Protein AF-A0A3D6DQ08-F1 (afdb_monomer_lite)

Structure (mmCIF, N/CA/C/O backbone):
data_AF-A0A3D6DQ08-F1
#
_entry.id   AF-A0A3D6DQ08-F1
#
loop_
_atom_site.group_PDB
_atom_site.id
_atom_site.type_symbol
_atom_site.label_atom_id
_atom_site.label_alt_id
_atom_site.label_comp_id
_atom_site.label_asym_id
_atom_site.label_entity_id
_atom_site.label_seq_id
_atom_site.pdbx_PDB_ins_code
_atom_site.Cartn_x
_atom_site.Cartn_y
_atom_site.Cartn_z
_atom_site.occupancy
_atom_site.B_iso_or_equiv
_atom_site.auth_seq_id
_atom_site.auth_comp_id
_atom_site.auth_asym_id
_atom_site.auth_atom_id
_atom_site.pdbx_PDB_model_num
ATOM 1 N N . MET A 1 1 ? 17.332 24.276 -89.537 1.00 65.75 1 MET A N 1
ATOM 2 C CA . MET A 1 1 ? 17.994 24.245 -88.209 1.00 65.75 1 MET A CA 1
ATOM 3 C C . MET A 1 1 ? 18.392 22.831 -87.816 1.00 65.75 1 MET A C 1
ATOM 5 O O . MET A 1 1 ? 19.582 22.547 -87.833 1.00 65.75 1 MET A O 1
ATOM 9 N N . ASP A 1 2 ? 17.432 21.937 -87.552 1.00 72.88 2 ASP A N 1
ATOM 10 C CA . ASP A 1 2 ? 17.710 20.540 -87.158 1.00 72.88 2 ASP A CA 1
ATOM 11 C C . ASP A 1 2 ? 18.489 19.768 -88.232 1.00 72.88 2 ASP A C 1
ATOM 13 O O . ASP A 1 2 ? 19.372 18.979 -87.918 1.00 72.88 2 ASP A O 1
ATOM 17 N N . GLU A 1 3 ? 18.281 20.123 -89.502 1.00 78.56 3 GLU A N 1
ATOM 18 C CA . GLU A 1 3 ? 19.023 19.602 -90.657 1.00 78.56 3 GLU A CA 1
ATOM 19 C C . GLU A 1 3 ? 20.556 19.758 -90.533 1.00 78.56 3 GLU A C 1
ATOM 21 O O . GLU A 1 3 ? 21.296 18.896 -91.008 1.00 78.56 3 GLU A O 1
ATOM 26 N N . ALA A 1 4 ? 21.048 20.805 -89.856 1.00 76.81 4 ALA A N 1
ATOM 27 C CA . ALA A 1 4 ? 22.480 20.990 -89.591 1.00 76.81 4 ALA A CA 1
ATOM 28 C C . ALA A 1 4 ? 22.968 20.108 -88.426 1.00 76.81 4 ALA A C 1
ATOM 30 O O . ALA A 1 4 ? 24.066 19.549 -88.476 1.00 76.81 4 ALA A O 1
ATOM 31 N N . LEU A 1 5 ? 22.137 19.937 -87.390 1.00 79.81 5 LEU A N 1
ATOM 32 C CA . LEU A 1 5 ? 22.440 19.099 -86.227 1.00 79.81 5 LEU A CA 1
ATOM 33 C C . LEU A 1 5 ? 22.488 17.611 -86.603 1.00 79.81 5 LEU A C 1
ATOM 35 O O . LEU A 1 5 ? 23.417 16.906 -86.203 1.00 79.81 5 LEU A O 1
ATOM 39 N N . ASP A 1 6 ? 21.538 17.162 -87.423 1.00 79.69 6 ASP A N 1
ATOM 40 C CA . ASP A 1 6 ? 21.432 15.783 -87.904 1.00 79.69 6 ASP A CA 1
ATOM 41 C C . ASP A 1 6 ? 22.615 15.403 -88.802 1.00 79.69 6 ASP A C 1
ATOM 43 O O . ASP A 1 6 ? 23.190 14.321 -88.668 1.00 79.69 6 ASP A O 1
ATOM 47 N N . GLN A 1 7 ? 23.034 16.322 -89.678 1.00 78.69 7 GLN A N 1
ATOM 48 C CA . GLN A 1 7 ? 24.207 16.137 -90.540 1.00 78.69 7 GLN A CA 1
ATOM 49 C C . GLN A 1 7 ? 25.535 16.402 -89.815 1.00 78.69 7 GLN A C 1
ATOM 51 O O . GLN A 1 7 ? 26.597 16.094 -90.360 1.00 78.69 7 GLN A O 1
ATOM 56 N N . ARG A 1 8 ? 25.488 16.953 -88.590 1.00 77.62 8 ARG A N 1
ATOM 57 C CA . ARG A 1 8 ? 26.643 17.391 -87.783 1.00 77.62 8 ARG A CA 1
ATOM 58 C C . ARG A 1 8 ? 27.602 18.299 -88.555 1.00 77.62 8 ARG A C 1
ATOM 60 O O . ARG A 1 8 ? 28.821 18.203 -88.398 1.00 77.62 8 ARG A O 1
ATOM 67 N N . ARG A 1 9 ? 27.054 19.143 -89.426 1.00 80.94 9 ARG A N 1
ATOM 68 C CA . ARG A 1 9 ? 27.803 20.024 -90.326 1.00 80.94 9 ARG A CA 1
ATOM 69 C C . ARG A 1 9 ? 27.070 21.342 -90.497 1.00 80.94 9 ARG A C 1
ATOM 71 O O . ARG A 1 9 ? 25.851 21.404 -90.360 1.00 80.94 9 ARG A O 1
ATOM 78 N N . SER A 1 10 ? 27.829 22.378 -90.812 1.00 82.19 10 SER A N 1
ATOM 79 C CA . SER A 1 10 ? 27.296 23.697 -91.127 1.00 82.19 10 SER A CA 1
ATOM 80 C C . SER A 1 10 ? 26.555 23.665 -92.462 1.00 82.19 10 SER A C 1
ATOM 82 O O . SER A 1 10 ? 27.015 23.042 -93.419 1.00 82.19 10 SER A O 1
ATOM 84 N N . VAL A 1 11 ? 25.400 24.325 -92.523 1.00 84.62 11 VAL A N 1
ATOM 85 C CA . VAL A 1 11 ? 24.531 24.367 -93.706 1.00 84.62 11 VAL A CA 1
ATOM 86 C C . VAL A 1 11 ? 24.169 25.821 -93.994 1.00 84.62 11 VAL A C 1
ATOM 88 O O . VAL A 1 11 ? 23.669 26.515 -93.109 1.00 84.62 11 VAL A O 1
ATOM 91 N N . ALA A 1 12 ? 24.407 26.279 -95.226 1.00 82.94 12 ALA A N 1
ATOM 92 C CA . ALA A 1 12 ? 24.114 27.644 -95.663 1.00 82.94 12 ALA A CA 1
ATOM 93 C C . ALA A 1 12 ? 23.295 27.672 -96.962 1.00 82.94 12 ALA A C 1
ATOM 95 O O . ALA A 1 12 ? 23.498 26.848 -97.857 1.00 82.94 12 ALA A O 1
ATOM 96 N N . TRP A 1 13 ? 22.385 28.641 -97.063 1.00 80.88 13 TRP A N 1
ATOM 97 C CA . TRP A 1 13 ? 21.566 28.904 -98.242 1.00 80.88 13 TRP A CA 1
ATOM 98 C C . TRP A 1 13 ? 21.471 30.416 -98.517 1.00 80.88 13 TRP A C 1
ATOM 100 O O . TRP A 1 13 ? 21.095 31.155 -97.603 1.00 80.88 13 TRP A O 1
ATOM 110 N N . PRO A 1 14 ? 21.742 30.905 -99.745 1.00 78.88 14 PRO A N 1
ATOM 111 C CA . PRO A 1 14 ? 22.250 30.195 -100.925 1.00 78.88 14 PRO A CA 1
ATOM 112 C C . PRO A 1 14 ? 23.660 29.609 -100.716 1.00 78.88 14 PRO A C 1
ATOM 114 O O . PRO A 1 14 ? 24.427 30.148 -99.917 1.00 78.88 14 PRO A O 1
ATOM 117 N N . PRO A 1 15 ? 24.022 28.516 -101.414 1.00 74.69 15 PRO A N 1
ATOM 118 C CA . PRO A 1 15 ? 25.328 27.883 -101.260 1.00 74.69 15 PRO A CA 1
ATOM 119 C C . PRO A 1 15 ? 26.449 28.808 -101.748 1.00 74.69 15 PRO A C 1
ATOM 121 O O . PRO A 1 15 ? 26.391 29.333 -102.860 1.00 74.69 15 PRO A O 1
ATOM 124 N N . ALA A 1 16 ? 27.490 28.973 -100.934 1.00 65.50 16 ALA A N 1
ATOM 125 C CA . ALA A 1 16 ? 28.644 29.802 -101.254 1.00 65.50 16 ALA A CA 1
ATOM 126 C C . ALA A 1 16 ? 29.926 28.963 -101.347 1.00 65.50 16 ALA A C 1
ATOM 128 O O . ALA A 1 16 ? 30.370 28.363 -100.367 1.00 65.50 16 ALA A O 1
ATOM 129 N N . GLY A 1 17 ? 30.539 28.945 -102.534 1.00 64.00 17 GLY A N 1
ATOM 130 C CA . GLY A 1 17 ? 31.826 28.286 -102.778 1.00 64.00 17 GLY A CA 1
ATOM 131 C C . GLY A 1 17 ? 31.847 26.778 -102.480 1.00 64.00 17 GLY A C 1
ATOM 132 O O . GLY A 1 17 ? 30.830 26.092 -102.544 1.00 64.00 17 GLY A O 1
ATOM 133 N N . ASP A 1 18 ? 33.034 26.267 -102.141 1.00 56.69 18 ASP A N 1
ATOM 134 C CA . ASP A 1 18 ? 33.346 24.833 -101.966 1.00 56.69 18 ASP A CA 1
ATOM 135 C C . ASP A 1 18 ? 32.725 24.190 -100.698 1.00 56.69 18 ASP A C 1
ATOM 137 O O . ASP A 1 18 ? 32.919 23.011 -100.414 1.00 56.69 18 ASP A O 1
ATOM 141 N N . HIS A 1 19 ? 31.945 24.956 -99.921 1.00 56.28 19 HIS A N 1
ATOM 142 C CA . HIS A 1 19 ? 31.291 24.509 -98.680 1.00 56.28 19 HIS A CA 1
ATOM 143 C C . HIS A 1 19 ? 29.868 23.956 -98.921 1.00 56.28 19 HIS A C 1
ATOM 145 O O . HIS A 1 19 ? 29.149 23.610 -97.985 1.00 56.28 19 HIS A O 1
ATOM 151 N N . ALA A 1 20 ? 29.454 23.826 -100.184 1.00 57.81 20 ALA A N 1
ATOM 152 C CA . ALA A 1 20 ? 28.117 23.411 -100.610 1.00 57.81 20 ALA A CA 1
ATOM 153 C C . ALA A 1 20 ? 27.921 21.878 -100.662 1.00 57.81 20 ALA A C 1
ATOM 155 O O . ALA A 1 20 ? 27.504 21.338 -101.684 1.00 57.81 20 ALA A O 1
ATOM 156 N N . THR A 1 21 ? 28.236 21.150 -99.584 1.00 58.16 21 THR A N 1
ATOM 157 C CA . THR A 1 21 ? 28.179 19.666 -99.579 1.00 58.16 21 THR A CA 1
ATOM 158 C C . THR A 1 21 ? 27.136 19.056 -98.635 1.00 58.16 21 THR A C 1
ATOM 160 O O . THR A 1 21 ? 27.129 17.842 -98.431 1.00 58.16 21 THR A O 1
ATOM 163 N N . GLY A 1 22 ? 26.232 19.869 -98.079 1.00 66.88 22 GLY A N 1
ATOM 164 C CA . GLY A 1 22 ? 25.133 19.423 -97.213 1.00 66.88 22 GLY A CA 1
ATOM 165 C C . GLY A 1 22 ? 23.762 19.479 -97.891 1.00 66.88 22 GLY A C 1
ATOM 166 O O . GLY A 1 22 ? 23.542 20.261 -98.816 1.00 66.88 22 GLY A O 1
ATOM 167 N N . ILE A 1 23 ? 22.823 18.666 -97.407 1.00 76.38 23 ILE A N 1
ATOM 168 C CA . ILE A 1 23 ? 21.403 18.792 -97.759 1.00 76.38 23 ILE A CA 1
ATOM 169 C C . ILE A 1 23 ? 20.872 20.048 -97.045 1.00 76.38 23 ILE A C 1
ATOM 171 O O . ILE A 1 23 ? 21.101 20.207 -95.847 1.00 76.38 23 ILE A O 1
ATOM 175 N N . ALA A 1 24 ? 20.250 20.963 -97.794 1.00 78.50 24 ALA A N 1
ATOM 176 C CA . ALA A 1 24 ? 19.813 22.282 -97.318 1.00 78.50 24 ALA A CA 1
ATOM 177 C C . ALA A 1 24 ? 18.344 22.566 -97.689 1.00 78.50 24 ALA A C 1
ATOM 179 O O . ALA A 1 24 ? 18.001 23.657 -98.151 1.00 78.50 24 ALA A O 1
ATOM 180 N N . ILE A 1 25 ? 17.477 21.555 -97.575 1.00 78.69 25 ILE A N 1
ATOM 181 C CA . ILE A 1 25 ? 16.076 21.650 -98.010 1.00 78.69 25 ILE A CA 1
ATOM 182 C C . ILE A 1 25 ? 15.280 22.505 -97.023 1.00 78.69 25 ILE A C 1
ATOM 184 O O . ILE A 1 25 ? 14.613 23.451 -97.438 1.00 78.69 25 ILE A O 1
ATOM 188 N N . ALA A 1 26 ? 15.400 22.226 -95.724 1.00 78.75 26 ALA A N 1
ATOM 189 C CA . ALA A 1 26 ? 14.709 22.991 -94.691 1.00 78.75 26 ALA A CA 1
ATOM 190 C C . ALA A 1 26 ? 15.281 24.410 -94.578 1.00 78.75 26 ALA A C 1
ATOM 192 O O . ALA A 1 26 ? 14.545 25.354 -94.301 1.00 78.75 26 ALA A O 1
ATOM 193 N N . HIS A 1 27 ? 16.582 24.582 -94.832 1.00 80.06 27 HIS A N 1
ATOM 194 C CA . HIS A 1 27 ? 17.222 25.900 -94.888 1.00 80.06 27 HIS A CA 1
ATOM 195 C C . HIS A 1 27 ? 16.749 26.754 -96.061 1.00 80.06 27 HIS A C 1
ATOM 197 O O . HIS A 1 27 ? 16.519 27.944 -95.867 1.00 80.06 27 HIS A O 1
ATOM 203 N N . ARG A 1 28 ? 16.541 26.168 -97.245 1.00 79.81 28 ARG A N 1
ATOM 204 C CA . ARG A 1 28 ? 15.945 26.872 -98.390 1.00 79.81 28 ARG A CA 1
ATOM 205 C C . ARG A 1 28 ? 14.512 27.306 -98.103 1.00 79.81 28 ARG A C 1
ATOM 207 O O . ARG A 1 28 ? 14.153 28.446 -98.386 1.00 79.81 28 ARG A O 1
ATOM 214 N N . ASP A 1 29 ? 13.707 26.399 -97.556 1.00 81.62 29 ASP A N 1
ATOM 215 C CA . ASP A 1 29 ? 12.294 26.666 -97.290 1.00 81.62 29 ASP A CA 1
ATOM 216 C C . ASP A 1 29 ? 12.129 27.736 -96.192 1.00 81.62 29 ASP A C 1
ATOM 218 O O . ASP A 1 29 ? 11.229 28.570 -96.269 1.00 81.62 29 ASP A O 1
ATOM 222 N N . PHE A 1 30 ? 13.039 27.763 -95.211 1.00 81.31 30 PHE A N 1
ATOM 223 C CA . PHE A 1 30 ? 13.082 28.783 -94.160 1.00 81.31 30 PHE A CA 1
ATOM 224 C C . PHE A 1 30 ? 13.626 30.136 -94.647 1.00 81.31 30 PHE A C 1
ATOM 226 O O . PHE A 1 30 ? 13.142 31.182 -94.222 1.00 81.31 30 PHE A O 1
ATOM 233 N N . ALA A 1 31 ? 14.611 30.132 -95.547 1.00 76.75 31 ALA A N 1
ATOM 234 C CA . ALA A 1 31 ? 15.263 31.345 -96.024 1.00 76.75 31 ALA A CA 1
ATOM 235 C C . ALA A 1 31 ? 14.327 32.264 -96.829 1.00 76.75 31 ALA A C 1
ATOM 237 O O . ALA A 1 31 ? 14.449 33.479 -96.729 1.00 76.75 31 ALA A O 1
ATOM 238 N N . ALA A 1 32 ? 13.366 31.726 -97.588 1.00 78.06 32 ALA A N 1
ATOM 239 C CA . ALA A 1 32 ? 12.485 32.503 -98.470 1.00 78.06 32 ALA A CA 1
ATOM 240 C C . ALA A 1 32 ? 13.258 33.508 -99.365 1.00 78.06 32 ALA A C 1
ATOM 242 O O . ALA A 1 32 ? 13.828 33.095 -100.372 1.00 78.06 32 ALA A O 1
ATOM 243 N N . ALA A 1 33 ? 13.279 34.805 -99.016 1.00 71.00 33 ALA A N 1
ATOM 244 C CA . ALA A 1 33 ? 14.028 35.867 -99.714 1.00 71.00 33 ALA A CA 1
ATOM 245 C C . ALA A 1 33 ? 15.337 36.297 -99.007 1.00 71.00 33 ALA A C 1
ATOM 247 O O . ALA A 1 33 ? 16.027 37.194 -99.482 1.00 71.00 33 ALA A O 1
ATOM 248 N N . ARG A 1 34 ? 15.665 35.675 -97.873 1.00 80.94 34 ARG A N 1
ATOM 249 C CA . ARG A 1 34 ? 16.834 35.936 -97.023 1.00 80.94 34 ARG A CA 1
ATOM 250 C C . ARG A 1 34 ? 17.958 34.953 -97.318 1.00 80.94 34 ARG A C 1
ATOM 252 O O . ARG A 1 34 ? 17.756 33.936 -97.981 1.00 80.94 34 ARG A O 1
ATOM 259 N N . THR A 1 35 ? 19.133 35.220 -96.764 1.00 84.50 35 THR A N 1
ATOM 260 C CA . THR A 1 35 ? 20.226 34.249 -96.704 1.00 84.50 35 THR A CA 1
ATOM 261 C C . THR A 1 35 ? 20.390 33.745 -95.274 1.00 84.50 35 THR A C 1
ATOM 263 O O . THR A 1 35 ? 20.295 34.507 -94.311 1.00 84.50 35 THR A O 1
ATOM 266 N N . VAL A 1 36 ? 20.563 32.430 -95.117 1.00 86.19 36 VAL A N 1
ATOM 267 C CA . VAL A 1 36 ? 20.580 31.754 -93.813 1.00 86.19 36 VAL A CA 1
ATOM 268 C C . VAL A 1 36 ? 21.776 30.818 -93.728 1.00 86.19 36 VAL A C 1
ATOM 270 O O . VAL A 1 36 ? 22.004 30.013 -94.627 1.00 86.19 36 VAL A O 1
ATOM 273 N N . CYS A 1 37 ? 22.519 30.889 -92.628 1.00 86.19 37 CYS A N 1
ATOM 274 C CA . CYS A 1 37 ? 23.620 29.984 -92.315 1.00 86.19 37 CYS A CA 1
ATOM 275 C C . CYS A 1 37 ? 23.439 29.419 -90.908 1.00 86.19 37 CYS A C 1
ATOM 277 O O . CYS A 1 37 ? 23.363 30.177 -89.942 1.00 86.19 37 CYS A O 1
ATOM 279 N N . SER A 1 38 ? 23.384 28.095 -90.781 1.00 86.94 38 SER A N 1
ATOM 280 C CA . SER A 1 38 ? 23.375 27.419 -89.487 1.00 86.94 38 SER A CA 1
ATOM 281 C C . SER A 1 38 ? 24.662 26.649 -89.258 1.00 86.94 38 SER A C 1
ATOM 283 O O . SER A 1 38 ? 25.082 25.859 -90.100 1.00 86.94 38 SER A O 1
ATOM 285 N N . VAL A 1 39 ? 25.228 26.818 -88.071 1.00 87.25 39 VAL A N 1
ATOM 286 C CA . VAL A 1 39 ? 26.470 26.193 -87.627 1.00 87.25 39 VAL A CA 1
ATOM 287 C C . VAL A 1 39 ? 26.213 25.410 -86.342 1.00 87.25 39 VAL A C 1
ATOM 289 O O . VAL A 1 39 ? 25.505 25.873 -85.446 1.00 87.25 39 VAL A O 1
ATOM 292 N N . VAL A 1 40 ? 26.773 24.205 -86.243 1.00 86.81 40 VAL A N 1
ATOM 293 C CA . VAL A 1 40 ? 26.545 23.307 -85.102 1.00 86.81 40 VAL A CA 1
ATOM 294 C C . VAL A 1 40 ? 27.442 23.683 -83.922 1.00 86.81 40 VAL A C 1
ATOM 296 O O . VAL A 1 40 ? 28.660 23.759 -84.048 1.00 86.81 40 VAL A O 1
ATOM 299 N N . LEU A 1 41 ? 26.841 23.843 -82.744 1.00 86.69 41 LEU A N 1
ATOM 300 C CA . LEU A 1 41 ? 27.550 23.959 -81.473 1.00 86.69 41 LEU A CA 1
ATOM 301 C C . LEU A 1 41 ? 28.001 22.571 -81.019 1.00 86.69 41 LEU A C 1
ATOM 303 O O . LEU A 1 41 ? 27.177 21.742 -80.626 1.00 86.69 41 LEU A O 1
ATOM 307 N N . ASN A 1 42 ? 29.308 22.326 -81.033 1.00 81.50 42 ASN A N 1
ATOM 308 C CA . ASN A 1 42 ? 29.886 21.045 -80.635 1.00 81.50 42 ASN A CA 1
ATOM 309 C C . ASN A 1 42 ? 30.495 21.117 -79.228 1.00 81.50 42 ASN A C 1
ATOM 311 O O . ASN A 1 42 ? 31.289 22.006 -78.933 1.00 81.50 42 ASN A O 1
ATOM 315 N N . SER A 1 43 ? 30.184 20.132 -78.384 1.00 79.69 43 SER A N 1
ATOM 316 C CA . SER A 1 43 ? 30.853 19.891 -77.099 1.00 79.69 43 SER A CA 1
ATOM 317 C C . SER A 1 43 ? 31.248 18.419 -77.011 1.00 79.69 43 SER A C 1
ATOM 319 O O . SER A 1 43 ? 30.436 17.533 -77.271 1.00 79.69 43 SER A O 1
ATOM 321 N N . ARG A 1 44 ? 32.519 18.135 -76.697 1.00 76.94 44 ARG A N 1
ATOM 322 C CA . ARG A 1 44 ? 33.061 16.764 -76.534 1.00 76.94 44 ARG A CA 1
ATOM 323 C C . ARG A 1 44 ? 32.718 15.796 -77.689 1.00 76.94 44 ARG A C 1
ATOM 325 O O . ARG A 1 44 ? 32.543 14.600 -77.472 1.00 76.94 44 ARG A O 1
ATOM 332 N N . GLY A 1 45 ? 32.632 16.307 -78.920 1.00 71.62 45 GLY A N 1
ATOM 333 C CA . GLY A 1 45 ? 32.322 15.520 -80.123 1.00 71.62 45 GLY A CA 1
ATOM 334 C C . GLY A 1 45 ? 30.833 15.224 -80.351 1.00 71.62 45 GLY A C 1
ATOM 335 O O . GLY A 1 45 ? 30.500 14.456 -81.253 1.00 71.62 45 GLY A O 1
ATOM 336 N N . ILE A 1 46 ? 29.941 15.825 -79.559 1.00 77.75 46 ILE A N 1
ATOM 337 C CA . ILE A 1 46 ? 28.484 15.717 -79.682 1.00 77.75 46 ILE A CA 1
ATOM 338 C C . ILE A 1 46 ? 27.926 17.107 -80.026 1.00 77.75 46 ILE A C 1
ATOM 340 O O . ILE A 1 46 ? 28.342 18.108 -79.441 1.00 77.75 46 ILE A O 1
ATOM 344 N N . GLY A 1 47 ? 26.996 17.179 -80.982 1.00 78.06 47 GLY A N 1
ATOM 345 C CA . GLY A 1 47 ? 26.268 18.412 -81.288 1.00 78.06 47 GLY A CA 1
ATOM 346 C C . GLY A 1 47 ? 25.272 18.716 -80.171 1.00 78.06 47 GLY A C 1
ATOM 347 O O . GLY A 1 47 ? 24.347 17.937 -79.949 1.00 78.06 47 GLY A O 1
ATOM 348 N N . VAL A 1 48 ? 25.481 19.816 -79.449 1.00 79.12 48 VAL A N 1
ATOM 349 C CA . VAL A 1 48 ? 24.658 20.234 -78.297 1.00 79.12 48 VAL A CA 1
ATOM 350 C C . VAL A 1 48 ? 23.582 21.242 -78.711 1.00 79.12 48 VAL A C 1
ATOM 352 O O . VAL A 1 48 ? 22.566 21.381 -78.034 1.00 79.12 48 VAL A O 1
ATOM 355 N N . GLY A 1 49 ? 23.764 21.918 -79.847 1.00 82.69 49 GLY A N 1
ATOM 356 C CA . GLY A 1 49 ? 22.794 22.865 -80.392 1.00 82.69 49 GLY A CA 1
ATOM 357 C C . GLY A 1 49 ? 23.217 23.420 -81.748 1.00 82.69 49 GLY A C 1
ATOM 358 O O . GLY A 1 49 ? 24.205 22.975 -82.330 1.00 82.69 49 GLY A O 1
ATOM 359 N N . VAL A 1 50 ? 22.479 24.407 -82.253 1.00 86.25 50 VAL A N 1
ATOM 360 C CA . VAL A 1 50 ? 22.737 25.048 -83.551 1.00 86.25 50 VAL A CA 1
ATOM 361 C C . VAL A 1 50 ? 22.620 26.563 -83.398 1.00 86.25 50 VAL A C 1
ATOM 363 O O . VAL A 1 50 ? 21.626 27.052 -82.865 1.00 86.25 50 VAL A O 1
ATOM 366 N N . LEU A 1 51 ? 23.619 27.308 -83.876 1.00 85.62 51 LEU A N 1
ATOM 367 C CA . LEU A 1 51 ? 23.540 28.758 -84.058 1.00 85.62 51 LEU A CA 1
ATOM 368 C C . LEU A 1 51 ? 23.108 29.051 -85.481 1.00 85.62 51 LEU A C 1
ATOM 370 O O . LEU A 1 51 ? 23.641 28.453 -86.410 1.00 85.62 51 LEU A O 1
ATOM 374 N N . THR A 1 52 ? 22.165 29.970 -85.656 1.00 86.19 52 THR A N 1
ATOM 375 C CA . THR A 1 52 ? 21.725 30.363 -86.994 1.00 86.19 52 THR A CA 1
ATOM 376 C C . THR A 1 52 ? 21.784 31.856 -87.185 1.00 86.19 52 THR A C 1
ATOM 378 O O . THR A 1 52 ? 21.355 32.621 -86.325 1.00 86.19 52 THR A O 1
ATOM 381 N N . PHE A 1 53 ? 22.325 32.231 -88.333 1.00 85.06 53 PHE A N 1
ATOM 382 C CA . PHE A 1 53 ? 22.534 33.588 -88.780 1.00 85.06 53 PHE A CA 1
ATOM 383 C C . PHE A 1 53 ? 21.637 33.839 -89.987 1.00 85.06 53 PHE A C 1
ATOM 385 O O . PHE A 1 53 ? 21.611 33.035 -90.919 1.00 85.06 53 PHE A O 1
ATOM 392 N N . GLU A 1 54 ? 20.913 34.953 -89.959 1.00 86.75 54 GLU A N 1
ATOM 393 C CA . GLU A 1 54 ? 20.038 35.406 -91.041 1.00 86.75 54 GLU A CA 1
ATOM 394 C C . GLU A 1 54 ? 20.527 36.767 -91.548 1.00 86.75 54 GLU A C 1
ATOM 396 O O . GLU A 1 54 ? 20.949 37.611 -90.752 1.00 86.75 54 GLU A O 1
ATOM 401 N N . ARG A 1 55 ? 20.463 36.986 -92.863 1.00 83.50 55 ARG A N 1
ATOM 402 C CA . ARG A 1 55 ? 20.772 38.265 -93.512 1.00 83.50 55 ARG A CA 1
ATOM 403 C C . ARG A 1 55 ? 19.697 38.583 -94.555 1.00 83.50 55 ARG A C 1
ATOM 405 O O . ARG A 1 55 ? 19.312 37.724 -95.346 1.00 83.50 55 ARG A O 1
ATOM 412 N N . ASP A 1 56 ? 19.211 39.823 -94.542 1.00 78.06 56 ASP A N 1
ATOM 413 C CA . ASP A 1 56 ? 18.135 40.290 -95.429 1.00 78.06 56 ASP A CA 1
ATOM 414 C C . ASP A 1 56 ? 18.640 40.707 -96.829 1.00 78.06 56 ASP A C 1
ATOM 416 O O . ASP A 1 56 ? 17.872 40.693 -97.786 1.00 78.06 56 ASP A O 1
ATOM 420 N N . ASP A 1 57 ? 19.934 41.014 -96.979 1.00 66.81 57 ASP A N 1
ATOM 421 C CA . ASP A 1 57 ? 20.505 41.659 -98.177 1.00 66.81 57 ASP A CA 1
ATOM 422 C C . ASP A 1 57 ? 20.779 40.722 -99.375 1.00 66.81 57 ASP A C 1
ATOM 424 O O . ASP A 1 57 ? 21.428 41.115 -100.341 1.00 66.81 57 ASP A O 1
ATOM 428 N N . GLY A 1 58 ? 20.302 39.474 -99.351 1.00 66.06 58 GLY A N 1
ATOM 429 C CA . GLY A 1 58 ? 20.392 38.537 -100.486 1.00 66.06 58 GLY A CA 1
ATOM 430 C C . GLY A 1 58 ? 21.804 38.047 -100.857 1.00 66.06 58 GLY A C 1
ATOM 431 O O . GLY A 1 58 ? 21.931 37.109 -101.646 1.00 66.06 58 GLY A O 1
ATOM 432 N N . GLU A 1 59 ? 22.865 38.624 -100.287 1.00 78.12 59 GLU A N 1
ATOM 433 C CA . GLU A 1 59 ? 24.244 38.187 -100.512 1.00 78.12 59 GLU A CA 1
ATOM 434 C C . GLU A 1 59 ? 24.551 36.865 -99.778 1.00 78.12 59 GLU A C 1
ATOM 436 O O . GLU A 1 59 ? 24.241 36.728 -98.584 1.00 78.12 59 GLU A O 1
ATOM 441 N N . PRO A 1 60 ? 25.164 35.879 -100.463 1.00 79.12 60 PRO A N 1
ATOM 442 C CA . PRO A 1 60 ? 25.544 34.612 -99.852 1.00 79.12 60 PRO A CA 1
ATOM 443 C C . PRO A 1 60 ? 26.713 34.800 -98.873 1.00 79.12 60 PRO A C 1
ATOM 445 O O . PRO A 1 60 ? 27.621 35.592 -99.116 1.00 79.12 60 PRO A O 1
ATOM 448 N N 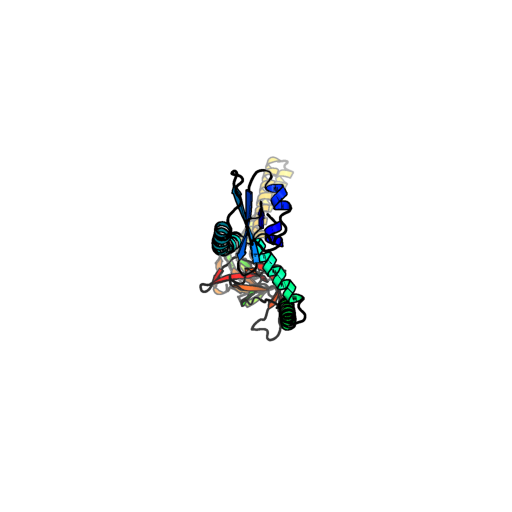. PHE A 1 61 ? 26.708 34.041 -97.775 1.00 81.06 61 PHE A N 1
ATOM 449 C CA . PHE A 1 61 ? 27.785 34.069 -96.779 1.00 81.06 61 PHE A CA 1
ATOM 450 C C . PHE A 1 61 ? 29.096 33.564 -97.380 1.00 81.06 61 PHE A C 1
ATOM 452 O O . PHE A 1 61 ? 29.140 32.466 -97.919 1.00 81.06 61 PHE A O 1
ATOM 459 N N . SER A 1 62 ? 30.179 34.322 -97.265 1.00 80.62 62 SER A N 1
ATOM 460 C CA . SER A 1 62 ? 31.493 33.891 -97.748 1.00 80.62 62 SER A CA 1
ATOM 461 C C . SER A 1 62 ? 32.043 32.705 -96.940 1.00 80.62 62 SER A C 1
ATOM 463 O O . SER A 1 62 ? 31.710 32.509 -95.770 1.00 80.62 62 SER A O 1
ATOM 465 N N . GLY A 1 63 ? 32.932 31.910 -97.545 1.00 78.25 63 GLY A N 1
ATOM 466 C CA . GLY A 1 63 ? 33.567 30.778 -96.852 1.00 78.25 63 GLY A CA 1
ATOM 467 C C . GLY A 1 63 ? 34.376 31.199 -95.617 1.00 78.25 63 GLY A C 1
ATOM 468 O O . GLY A 1 63 ? 34.414 30.476 -94.624 1.00 78.25 63 GLY A O 1
ATOM 469 N N . GLU A 1 64 ? 34.963 32.398 -95.640 1.00 80.31 64 GLU A N 1
ATOM 470 C CA . GLU A 1 64 ? 35.692 32.965 -94.502 1.00 80.31 64 GLU A CA 1
ATOM 471 C C . GLU A 1 64 ? 34.743 33.309 -93.338 1.00 80.31 64 GLU A C 1
ATOM 473 O O . GLU A 1 64 ? 35.022 32.962 -92.187 1.00 80.31 64 GLU A O 1
ATOM 478 N N . GLU A 1 65 ? 33.564 33.875 -93.625 1.00 81.94 65 GLU A N 1
ATOM 479 C CA . GLU A 1 65 ? 32.523 34.126 -92.616 1.00 81.94 65 GLU A CA 1
ATOM 480 C C . GLU A 1 65 ? 32.001 32.822 -91.999 1.00 81.94 65 GLU A C 1
ATOM 482 O O . GLU A 1 65 ? 31.899 32.725 -90.776 1.00 81.94 65 GLU A O 1
ATOM 487 N N . ILE A 1 66 ? 31.734 31.793 -92.814 1.00 82.44 66 ILE A N 1
ATOM 488 C CA . ILE A 1 66 ? 31.270 30.484 -92.322 1.00 82.44 66 ILE A CA 1
ATOM 489 C C . ILE A 1 66 ? 32.322 29.852 -91.402 1.00 82.44 66 ILE A C 1
ATOM 491 O O . ILE A 1 66 ? 31.983 29.407 -90.306 1.00 82.44 66 ILE A O 1
ATOM 495 N N . SER A 1 67 ? 33.602 29.884 -91.789 1.00 82.75 67 SER A N 1
ATOM 496 C CA . SER A 1 67 ? 34.694 29.372 -90.950 1.00 82.75 67 SER A CA 1
ATOM 497 C C . SER A 1 67 ? 34.839 30.143 -89.631 1.00 82.75 67 SER A C 1
ATOM 499 O O . SER A 1 67 ? 35.131 29.563 -88.582 1.00 82.75 67 SER A O 1
ATOM 501 N N . THR A 1 68 ? 34.554 31.447 -89.652 1.00 84.69 68 THR A N 1
ATOM 502 C CA . THR A 1 68 ? 34.541 32.283 -88.449 1.00 84.69 68 THR A CA 1
ATOM 503 C C . THR A 1 68 ? 33.382 31.889 -87.536 1.00 84.69 68 THR A C 1
ATOM 505 O O . THR A 1 68 ? 33.579 31.714 -86.334 1.00 84.69 68 THR A O 1
ATOM 508 N N . PHE A 1 69 ? 32.183 31.678 -88.083 1.00 86.38 69 PHE A N 1
ATOM 509 C CA . PHE A 1 69 ? 31.035 31.198 -87.312 1.00 86.38 69 PHE A CA 1
ATOM 510 C C . PHE A 1 69 ? 31.271 29.804 -86.722 1.00 86.38 69 PHE A C 1
ATOM 512 O O . PHE A 1 69 ? 30.917 29.569 -85.566 1.00 86.38 69 PHE A O 1
ATOM 519 N N . GLU A 1 70 ? 31.927 28.905 -87.459 1.00 83.94 70 GLU A N 1
ATOM 520 C CA . GLU A 1 70 ? 32.379 27.605 -86.953 1.00 83.94 70 GLU A CA 1
ATOM 521 C C . GLU A 1 70 ? 33.342 27.757 -85.776 1.00 83.94 70 GLU A C 1
ATOM 523 O O . GLU A 1 70 ? 33.118 27.150 -84.726 1.00 83.94 70 GLU A O 1
ATOM 528 N N . ALA A 1 71 ? 34.345 28.629 -85.887 1.00 84.75 71 ALA A N 1
ATOM 529 C CA . ALA A 1 71 ? 35.281 28.897 -84.800 1.00 84.75 71 ALA A CA 1
ATOM 530 C C . ALA A 1 71 ? 34.577 29.453 -83.548 1.00 84.75 71 ALA A C 1
ATOM 532 O O . ALA A 1 71 ? 34.834 28.992 -82.432 1.00 84.75 71 ALA A O 1
ATOM 533 N N . VAL A 1 72 ? 33.637 30.391 -83.716 1.00 86.19 72 VAL A N 1
ATOM 534 C CA . VAL A 1 72 ? 32.836 30.925 -82.602 1.00 86.19 72 VAL A CA 1
ATOM 535 C C . VAL A 1 72 ? 31.954 29.836 -81.984 1.00 86.19 72 VAL A C 1
ATOM 537 O O . VAL A 1 72 ? 31.881 29.721 -80.759 1.00 86.19 72 VAL A O 1
ATOM 540 N N . SER A 1 73 ? 31.324 28.993 -82.804 1.00 84.75 73 SER A N 1
ATOM 541 C CA . SER A 1 73 ? 30.470 27.900 -82.329 1.00 84.75 73 SER A CA 1
ATOM 542 C C . SER A 1 73 ? 31.250 26.846 -81.530 1.00 84.75 73 SER A C 1
ATOM 544 O O . SER A 1 73 ? 30.760 26.355 -80.512 1.00 84.75 73 SER A O 1
ATOM 546 N N . ALA A 1 74 ? 32.492 26.555 -81.927 1.00 84.31 74 ALA A N 1
ATOM 547 C CA . ALA A 1 74 ? 33.369 25.618 -81.233 1.00 84.31 74 ALA A CA 1
ATOM 548 C C . ALA A 1 74 ? 33.791 26.133 -79.846 1.00 84.31 74 ALA A C 1
ATOM 550 O O . ALA A 1 74 ? 33.990 25.338 -78.929 1.00 84.31 74 ALA A O 1
ATOM 551 N N . LEU A 1 75 ? 33.891 27.455 -79.674 1.00 85.81 75 LEU A N 1
ATOM 552 C CA . LEU A 1 75 ? 34.179 28.082 -78.381 1.00 85.81 75 LEU A CA 1
ATOM 553 C C . LEU A 1 75 ? 32.932 28.178 -77.492 1.00 85.81 75 LEU A C 1
ATOM 555 O O . LEU A 1 75 ? 33.019 27.971 -76.281 1.00 85.81 75 LEU A O 1
ATOM 559 N N . LEU A 1 76 ? 31.768 28.474 -78.077 1.00 84.88 76 LEU A N 1
ATOM 560 C CA . LEU A 1 76 ? 30.513 28.611 -77.334 1.00 84.88 76 LEU A CA 1
ATOM 561 C C . LEU A 1 76 ? 29.905 27.266 -76.922 1.00 84.88 76 LEU A C 1
ATOM 563 O O . LEU A 1 76 ? 29.263 27.197 -75.875 1.00 84.88 76 LEU A O 1
ATOM 567 N N . GLY A 1 77 ? 30.117 26.204 -77.705 1.00 84.50 77 GLY A N 1
ATOM 568 C CA . GLY A 1 77 ? 29.549 24.874 -77.466 1.00 84.50 77 GLY A CA 1
ATOM 569 C C . GLY A 1 77 ? 29.816 24.335 -76.055 1.00 84.50 77 GLY A C 1
ATOM 570 O O . GLY A 1 77 ? 28.851 24.088 -75.331 1.00 84.50 77 GLY A O 1
ATOM 571 N N . PRO A 1 78 ? 31.083 24.215 -75.614 1.00 83.69 78 PRO A N 1
ATOM 572 C CA . PRO A 1 78 ? 31.414 23.728 -74.273 1.00 83.69 78 PRO A CA 1
ATOM 573 C C . PRO A 1 78 ? 30.880 24.624 -73.147 1.00 83.69 78 PRO A C 1
ATOM 575 O O . PRO A 1 78 ? 30.398 24.127 -72.135 1.00 83.69 78 PRO A O 1
ATOM 578 N N . VAL A 1 79 ? 30.914 25.951 -73.330 1.00 84.19 79 VAL A N 1
ATOM 579 C CA . VAL A 1 79 ? 30.444 26.911 -72.314 1.00 84.19 79 VAL A CA 1
ATOM 580 C C . VAL A 1 79 ? 28.931 26.805 -72.109 1.00 84.19 79 VAL A C 1
ATOM 582 O O . VAL A 1 79 ? 28.449 26.883 -70.976 1.00 84.19 79 VAL A O 1
ATOM 585 N N . LEU A 1 80 ? 28.173 26.628 -73.193 1.00 80.56 80 LEU A N 1
ATOM 586 C CA . LEU A 1 80 ? 26.726 26.440 -73.134 1.00 80.56 80 LEU A CA 1
ATOM 587 C C . LEU A 1 80 ? 26.355 25.063 -72.580 1.00 80.56 80 LEU A C 1
ATOM 589 O O . LEU A 1 80 ? 25.431 24.983 -71.776 1.00 80.56 80 LEU A O 1
ATOM 593 N N . ASP A 1 81 ? 27.086 24.012 -72.950 1.00 81.94 81 ASP A N 1
ATOM 594 C CA . ASP A 1 81 ? 26.894 22.654 -72.428 1.00 81.94 81 ASP A CA 1
ATOM 595 C C . ASP A 1 81 ? 27.092 22.607 -70.903 1.00 81.94 81 ASP A C 1
ATOM 597 O O . ASP A 1 81 ? 26.201 22.175 -70.170 1.00 81.94 81 ASP A O 1
ATOM 601 N N . ASP A 1 82 ? 28.180 23.198 -70.398 1.00 79.12 82 ASP A N 1
ATOM 602 C CA . ASP A 1 82 ? 28.444 23.290 -68.957 1.00 79.12 82 ASP A CA 1
ATOM 603 C C . ASP A 1 82 ? 27.366 24.124 -68.228 1.00 79.12 82 ASP A C 1
ATOM 605 O O . ASP A 1 82 ? 26.918 23.777 -67.129 1.00 79.12 82 ASP A O 1
ATOM 609 N N . ARG A 1 83 ? 26.883 25.221 -68.833 1.00 77.00 83 ARG A N 1
ATOM 610 C CA . ARG A 1 83 ? 25.784 26.030 -68.267 1.00 77.00 83 ARG A CA 1
ATOM 611 C C . ARG A 1 83 ? 24.449 25.280 -68.261 1.00 77.00 83 ARG A C 1
ATOM 613 O O . ARG A 1 83 ? 23.701 25.399 -67.287 1.00 77.00 83 ARG A O 1
ATOM 620 N N . LEU A 1 84 ? 24.160 24.498 -69.300 1.00 72.88 84 LEU A N 1
ATOM 621 C CA . LEU A 1 84 ? 22.976 23.643 -69.386 1.00 72.88 84 LEU A CA 1
ATOM 622 C C . LEU A 1 84 ? 23.035 22.512 -68.352 1.00 72.88 84 LEU A C 1
ATOM 624 O O . LEU A 1 84 ? 22.033 22.258 -67.682 1.00 72.88 84 LEU A O 1
ATOM 628 N N . GLU A 1 85 ? 24.195 21.883 -68.142 1.00 72.19 85 GLU A N 1
ATOM 629 C CA . GLU A 1 85 ? 24.389 20.898 -67.069 1.00 72.19 85 GLU A CA 1
ATOM 630 C C . GLU A 1 85 ? 24.152 21.501 -65.678 1.00 72.19 85 GLU A C 1
ATOM 632 O O . GLU A 1 85 ? 23.515 20.870 -64.827 1.00 72.19 85 GLU A O 1
ATOM 637 N N . LEU A 1 86 ? 24.589 22.744 -65.452 1.00 67.69 86 LEU A N 1
ATOM 638 C CA . LEU A 1 86 ? 24.377 23.457 -64.190 1.00 67.69 86 LEU A CA 1
ATOM 639 C C . LEU A 1 86 ? 22.902 23.822 -63.947 1.00 67.69 86 LEU A C 1
ATOM 641 O O . LEU A 1 86 ? 22.462 23.820 -62.796 1.00 67.69 86 LEU A O 1
ATOM 645 N N . HIS A 1 87 ? 22.131 24.120 -64.999 1.00 64.06 87 HIS A N 1
ATOM 646 C CA . HIS A 1 87 ? 20.696 24.442 -64.908 1.00 64.06 87 HIS A CA 1
ATOM 647 C C . HIS A 1 87 ? 19.772 23.217 -64.943 1.00 64.06 87 HIS A C 1
ATOM 649 O O . HIS A 1 87 ? 18.568 23.347 -64.709 1.00 64.06 87 HIS A O 1
ATOM 655 N N . ARG A 1 88 ? 20.305 22.005 -65.157 1.00 60.72 88 ARG A N 1
ATOM 656 C CA . ARG A 1 88 ? 19.519 20.774 -65.020 1.00 60.72 88 ARG A CA 1
ATOM 657 C C . ARG A 1 88 ? 19.095 20.582 -63.560 1.00 60.72 88 ARG A C 1
ATOM 659 O O . ARG A 1 88 ? 19.904 20.294 -62.665 1.00 60.72 88 ARG A O 1
ATOM 666 N N . TRP A 1 89 ? 17.789 20.747 -63.345 1.00 59.12 89 TRP A N 1
ATOM 667 C CA . TRP A 1 89 ? 17.106 20.578 -62.066 1.00 59.12 89 TRP A CA 1
ATOM 668 C C . TRP A 1 89 ? 17.477 19.223 -61.442 1.00 59.12 89 TRP A C 1
ATOM 670 O O . TRP A 1 89 ? 17.641 18.229 -62.154 1.00 59.12 89 TRP A O 1
ATOM 680 N N . LEU A 1 90 ? 17.633 19.186 -60.114 1.00 56.25 90 LEU A N 1
ATOM 681 C CA . LEU A 1 90 ? 18.113 18.031 -59.331 1.00 56.25 90 LEU A CA 1
ATOM 682 C C . LEU A 1 90 ? 17.452 16.693 -59.724 1.00 56.25 90 LEU A C 1
ATOM 684 O O . LEU A 1 90 ? 18.107 15.652 -59.686 1.00 56.25 90 LEU A O 1
ATOM 688 N N . ALA A 1 91 ? 16.194 16.728 -60.173 1.00 58.09 91 ALA A N 1
ATOM 689 C CA . ALA A 1 91 ? 15.437 15.569 -60.637 1.00 58.09 91 ALA A CA 1
ATOM 690 C C . ALA A 1 91 ? 16.038 14.877 -61.879 1.00 58.09 91 ALA A C 1
ATOM 692 O O . ALA A 1 91 ? 16.102 13.651 -61.912 1.00 58.09 91 ALA A O 1
ATOM 693 N N . GLY A 1 92 ? 16.544 15.623 -62.870 1.00 62.03 92 GLY A N 1
ATOM 694 C CA . GLY A 1 92 ? 17.133 15.034 -64.084 1.00 62.03 92 GLY A CA 1
ATOM 695 C C . GLY A 1 92 ? 18.413 14.246 -63.789 1.00 62.03 92 GLY A C 1
ATOM 696 O O . GLY A 1 92 ? 18.584 13.120 -64.250 1.00 62.03 92 GLY A O 1
ATOM 697 N N . ARG A 1 93 ? 19.264 14.783 -62.902 1.00 62.16 93 ARG A N 1
ATOM 698 C CA . ARG A 1 93 ? 20.496 14.113 -62.444 1.00 62.16 93 ARG A CA 1
ATOM 699 C C . ARG A 1 93 ? 20.218 12.840 -61.640 1.00 62.16 93 ARG A C 1
ATOM 701 O O . ARG A 1 93 ? 21.003 11.896 -61.702 1.00 62.16 93 ARG A O 1
ATOM 708 N N . LEU A 1 94 ? 19.116 12.806 -60.892 1.00 60.09 94 LEU A N 1
ATOM 709 C CA . LEU A 1 94 ? 18.666 11.622 -60.156 1.00 60.09 94 LEU A CA 1
ATOM 710 C C . LEU A 1 94 ? 18.159 10.529 -61.102 1.00 60.09 94 LEU A C 1
ATOM 712 O O . LEU A 1 94 ? 18.542 9.372 -60.945 1.00 60.09 94 LEU A O 1
ATOM 716 N N . VAL A 1 95 ? 17.367 10.892 -62.115 1.00 67.62 95 VAL A N 1
ATOM 717 C CA . VAL A 1 95 ? 16.827 9.940 -63.099 1.00 67.62 95 VAL A CA 1
ATOM 718 C C . VAL A 1 95 ? 17.937 9.299 -63.928 1.00 67.62 95 VAL A C 1
ATOM 720 O O . VAL A 1 95 ? 17.928 8.082 -64.093 1.00 67.62 95 VAL A O 1
ATOM 723 N N . ASP A 1 96 ? 18.927 10.064 -64.390 1.00 65.94 96 ASP A N 1
ATOM 724 C CA . ASP A 1 96 ? 20.023 9.497 -65.184 1.00 65.94 96 ASP A CA 1
ATOM 725 C C . ASP A 1 96 ? 20.975 8.646 -64.340 1.00 65.94 96 ASP A C 1
ATOM 727 O O . ASP A 1 96 ? 21.423 7.594 -64.798 1.00 65.94 96 ASP A O 1
ATOM 731 N N . ARG A 1 97 ? 21.215 9.014 -63.072 1.00 64.31 97 ARG A N 1
ATOM 732 C CA . ARG A 1 97 ? 21.950 8.149 -62.135 1.00 64.31 97 ARG A CA 1
ATOM 733 C C . ARG A 1 97 ? 21.200 6.858 -61.853 1.00 64.31 97 ARG A C 1
ATOM 735 O O . ARG A 1 97 ? 21.823 5.804 -61.870 1.00 64.31 97 ARG A O 1
ATOM 742 N N . LEU A 1 98 ? 19.885 6.913 -61.650 1.00 66.38 98 LEU A N 1
ATOM 743 C CA . LEU A 1 98 ? 19.061 5.718 -61.473 1.00 66.38 98 LEU A CA 1
ATOM 744 C C . LEU A 1 98 ? 19.040 4.862 -62.741 1.00 66.38 98 LEU A C 1
ATOM 746 O O . LEU A 1 98 ? 19.134 3.643 -62.649 1.00 66.38 98 LEU A O 1
ATOM 750 N N . ARG A 1 99 ? 18.984 5.474 -63.927 1.00 69.81 99 ARG A N 1
ATOM 751 C CA . ARG A 1 99 ? 18.982 4.764 -65.213 1.00 69.81 99 ARG A CA 1
ATOM 752 C C . ARG A 1 99 ? 20.340 4.125 -65.522 1.00 69.81 99 ARG A C 1
ATOM 754 O O . ARG A 1 99 ? 20.367 2.987 -65.982 1.00 69.81 99 ARG A O 1
ATOM 761 N N . ALA A 1 100 ? 21.449 4.798 -65.212 1.00 64.38 100 ALA A N 1
ATOM 762 C CA . ALA A 1 100 ? 22.802 4.240 -65.297 1.00 64.38 100 ALA A CA 1
ATOM 763 C C . ALA A 1 100 ? 23.041 3.141 -64.244 1.00 64.38 100 ALA A C 1
ATOM 765 O O . ALA A 1 100 ? 23.645 2.109 -64.523 1.00 64.38 100 ALA A O 1
ATOM 766 N N . TRP A 1 101 ? 22.508 3.316 -63.035 1.00 62.28 101 TRP A N 1
ATOM 767 C CA . TRP A 1 101 ? 22.533 2.291 -61.993 1.00 62.28 101 TRP A CA 1
ATOM 768 C C . TRP A 1 101 ? 21.727 1.047 -62.408 1.00 62.28 101 TRP A C 1
ATOM 770 O O . TRP A 1 101 ? 22.180 -0.084 -62.232 1.00 62.28 101 TRP A O 1
ATOM 780 N N . TRP A 1 102 ? 20.582 1.240 -63.071 1.00 64.75 102 TRP A N 1
ATOM 781 C CA . TRP A 1 102 ? 19.763 0.151 -63.609 1.00 64.75 102 TRP A CA 1
ATOM 782 C C . TRP A 1 102 ? 20.397 -0.532 -64.828 1.00 64.75 102 TRP A C 1
ATOM 784 O O . TRP A 1 102 ? 20.286 -1.751 -64.981 1.00 64.75 102 TRP A O 1
ATOM 794 N N . SER A 1 103 ? 21.085 0.214 -65.699 1.00 63.28 103 SER A N 1
ATOM 795 C CA . SER A 1 103 ? 21.811 -0.386 -66.824 1.00 63.28 103 SER A CA 1
ATOM 796 C C . SER A 1 103 ? 22.976 -1.248 -66.328 1.00 63.28 103 SER A C 1
ATOM 798 O O . SER A 1 103 ? 23.160 -2.353 -66.837 1.00 63.28 103 SER A O 1
ATOM 800 N N . HIS A 1 104 ? 23.660 -0.841 -65.252 1.00 61.62 104 HIS A N 1
ATOM 801 C CA . HIS A 1 104 ? 24.659 -1.670 -64.573 1.00 61.62 104 HIS A CA 1
ATOM 802 C C . HIS A 1 104 ? 24.077 -2.930 -63.917 1.00 61.62 104 HIS A C 1
ATOM 804 O O . HIS A 1 104 ? 24.754 -3.957 -63.893 1.00 61.62 104 HIS A O 1
ATOM 810 N N . LEU A 1 105 ? 22.819 -2.914 -63.459 1.00 62.91 105 LEU A N 1
ATOM 811 C CA . LEU A 1 105 ? 22.137 -4.135 -63.006 1.00 62.91 105 LEU A CA 1
ATOM 812 C C . LEU A 1 105 ? 21.937 -5.147 -64.145 1.00 62.91 105 LEU A C 1
ATOM 814 O O . LEU A 1 105 ? 21.996 -6.355 -63.908 1.00 62.91 105 LEU A O 1
ATOM 818 N N . LYS A 1 106 ? 21.676 -4.681 -65.372 1.00 61.72 106 LYS A N 1
ATOM 819 C CA . LYS A 1 106 ? 21.384 -5.537 -66.536 1.00 61.72 106 LYS A CA 1
ATOM 820 C C . LYS A 1 106 ? 22.627 -5.981 -67.310 1.00 61.72 106 LYS A C 1
ATOM 822 O O . LYS A 1 106 ? 22.531 -6.972 -68.028 1.00 61.72 106 LYS A O 1
ATOM 827 N N . ASP A 1 107 ? 23.768 -5.322 -67.127 1.00 63.44 107 ASP A N 1
ATOM 828 C CA . ASP A 1 107 ? 24.998 -5.593 -67.876 1.00 63.44 107 ASP A CA 1
ATOM 829 C C . ASP A 1 107 ? 25.615 -6.972 -67.515 1.00 63.44 107 ASP A C 1
ATOM 831 O O . ASP A 1 107 ? 26.061 -7.176 -66.379 1.00 63.44 107 ASP A O 1
ATOM 835 N N . PRO A 1 108 ? 25.665 -7.952 -68.443 1.00 60.47 108 PRO A N 1
ATOM 836 C CA . PRO A 1 108 ? 26.172 -9.305 -68.174 1.00 60.47 108 PRO A CA 1
ATOM 837 C C . PRO A 1 108 ? 27.669 -9.365 -67.833 1.00 60.47 108 PRO A C 1
ATOM 839 O O . PRO A 1 108 ? 28.156 -10.392 -67.367 1.00 60.47 108 PRO A O 1
ATOM 842 N N . ARG A 1 109 ? 28.416 -8.279 -68.071 1.00 61.28 109 ARG A N 1
ATOM 843 C CA . ARG A 1 109 ? 29.881 -8.227 -67.945 1.00 61.28 109 ARG A CA 1
ATOM 844 C C . ARG A 1 109 ? 30.393 -7.896 -66.536 1.00 61.28 109 ARG A C 1
ATOM 846 O O . ARG A 1 109 ? 31.602 -7.909 -66.326 1.00 61.28 109 ARG A O 1
ATOM 853 N N . ARG A 1 110 ? 29.518 -7.596 -65.563 1.00 63.03 110 ARG A N 1
ATOM 854 C CA . ARG A 1 110 ? 29.907 -7.220 -64.184 1.00 63.03 110 ARG A CA 1
ATOM 855 C C . ARG A 1 110 ? 29.066 -7.940 -63.112 1.00 63.03 110 ARG A C 1
ATOM 857 O O . ARG A 1 110 ? 28.242 -7.306 -62.453 1.00 63.03 110 ARG A O 1
ATOM 864 N N . PRO A 1 111 ? 29.279 -9.250 -62.872 1.00 69.88 111 PRO A N 1
ATOM 865 C CA . PRO A 1 111 ? 28.488 -10.015 -61.899 1.00 69.88 111 PRO A CA 1
ATOM 866 C C . PRO A 1 111 ? 28.674 -9.545 -60.444 1.00 69.88 111 PRO A C 1
ATOM 868 O O . PRO A 1 111 ? 27.768 -9.716 -59.630 1.00 69.88 111 PRO A O 1
ATOM 871 N N . GLY A 1 112 ? 29.805 -8.903 -60.118 1.00 75.75 112 GLY A N 1
ATOM 872 C CA . GLY A 1 112 ? 30.133 -8.467 -58.754 1.00 75.75 112 GLY A CA 1
ATOM 873 C C . GLY A 1 112 ? 29.121 -7.497 -58.137 1.00 75.75 112 GLY A C 1
ATOM 874 O O . GLY A 1 112 ? 28.852 -7.581 -56.943 1.00 75.75 112 GLY A O 1
ATOM 875 N N . PHE A 1 113 ? 28.488 -6.633 -58.939 1.00 74.44 113 PHE A N 1
ATOM 876 C CA . PHE A 1 113 ? 27.483 -5.693 -58.432 1.00 74.44 113 PHE A CA 1
ATOM 877 C C . PHE A 1 113 ? 26.191 -6.401 -57.988 1.00 74.44 113 PHE A C 1
ATOM 879 O O . PHE A 1 113 ? 25.621 -6.063 -56.954 1.00 74.44 113 PHE A O 1
ATOM 886 N N . ARG A 1 114 ? 25.754 -7.433 -58.726 1.00 74.56 114 ARG A N 1
ATOM 887 C CA . ARG A 1 114 ? 24.576 -8.240 -58.359 1.00 74.56 114 ARG A CA 1
ATOM 888 C C . ARG A 1 114 ? 24.819 -9.029 -57.079 1.00 74.56 114 ARG A C 1
ATOM 890 O O . ARG A 1 114 ? 23.935 -9.091 -56.233 1.00 74.56 114 ARG A O 1
ATOM 897 N N . VAL A 1 115 ? 26.018 -9.595 -56.937 1.00 81.44 115 VAL A N 1
ATOM 898 C CA . VAL A 1 115 ? 26.418 -10.326 -55.728 1.00 81.44 115 VAL A CA 1
ATOM 899 C C . VAL A 1 115 ? 26.474 -9.383 -54.527 1.00 81.44 115 VAL A C 1
ATOM 901 O O . VAL A 1 115 ? 25.915 -9.710 -53.488 1.00 81.44 115 VAL A O 1
ATOM 904 N N . ALA A 1 116 ? 27.064 -8.192 -54.675 1.00 82.56 116 ALA A N 1
ATOM 905 C CA . ALA A 1 116 ? 27.104 -7.192 -53.608 1.00 82.56 116 ALA A CA 1
ATOM 906 C C . ALA A 1 116 ? 25.698 -6.733 -53.184 1.00 82.56 116 ALA A C 1
ATOM 908 O O . ALA A 1 116 ? 25.417 -6.646 -51.992 1.00 82.56 116 ALA A O 1
ATOM 909 N N . LEU A 1 117 ? 24.796 -6.496 -54.143 1.00 83.94 117 LEU A N 1
ATOM 910 C CA . LEU A 1 117 ? 23.413 -6.106 -53.861 1.00 83.94 117 LEU A CA 1
ATOM 911 C C . LEU A 1 117 ? 22.624 -7.229 -53.171 1.00 83.94 117 LEU A C 1
ATOM 913 O O . LEU A 1 117 ? 21.902 -6.973 -52.208 1.00 83.94 117 LEU A O 1
ATOM 917 N N . ALA A 1 118 ? 22.769 -8.469 -53.643 1.00 83.94 118 ALA A N 1
ATOM 918 C CA . ALA A 1 118 ? 22.135 -9.630 -53.028 1.00 83.94 118 ALA A CA 1
ATOM 919 C C . ALA A 1 118 ? 22.646 -9.844 -51.598 1.00 83.94 118 ALA A C 1
ATOM 921 O O . ALA A 1 118 ? 21.846 -10.038 -50.689 1.00 83.94 118 ALA A O 1
ATOM 922 N N . LEU A 1 119 ? 23.959 -9.727 -51.379 1.00 88.75 119 LEU A N 1
ATOM 923 C CA . LEU A 1 119 ? 24.568 -9.854 -50.058 1.00 88.75 119 LEU A CA 1
ATOM 924 C C . LEU A 1 119 ? 24.119 -8.735 -49.114 1.00 88.75 119 LEU A C 1
ATOM 926 O O . LEU A 1 119 ? 23.755 -9.020 -47.980 1.00 88.75 119 LEU A O 1
ATOM 930 N N . ALA A 1 120 ? 24.061 -7.487 -49.587 1.00 87.94 120 ALA A N 1
ATOM 931 C CA . ALA A 1 120 ? 23.525 -6.372 -48.809 1.00 87.94 120 ALA A CA 1
ATOM 932 C C . ALA A 1 120 ? 22.056 -6.607 -48.427 1.00 87.94 120 ALA A C 1
ATOM 934 O O . ALA A 1 120 ? 21.685 -6.395 -47.280 1.00 87.94 120 ALA A O 1
ATOM 935 N N . THR A 1 121 ? 21.245 -7.119 -49.356 1.00 87.69 121 THR A N 1
ATOM 936 C CA . THR A 1 121 ? 19.825 -7.411 -49.115 1.00 87.69 121 THR A CA 1
ATOM 937 C C . THR A 1 121 ? 19.652 -8.536 -48.095 1.00 87.69 121 THR A C 1
ATOM 939 O O . THR A 1 121 ? 18.872 -8.395 -47.159 1.00 87.69 121 THR A O 1
ATOM 942 N N . VAL A 1 122 ? 20.412 -9.630 -48.225 1.00 90.44 122 VAL A N 1
ATOM 943 C CA . VAL A 1 122 ? 20.414 -10.736 -47.253 1.00 90.44 122 VAL A CA 1
ATOM 944 C C . VAL A 1 122 ? 20.870 -10.253 -45.879 1.00 90.44 122 VAL A C 1
ATOM 946 O O . VAL A 1 122 ? 20.266 -10.625 -44.880 1.00 90.44 122 VAL A O 1
ATOM 949 N N . LEU A 1 123 ? 21.888 -9.392 -45.816 1.00 90.12 123 LEU A N 1
ATOM 950 C CA . LEU A 1 123 ? 22.391 -8.844 -44.559 1.00 90.12 123 LEU A CA 1
ATOM 951 C C . LEU A 1 123 ? 21.365 -7.915 -43.898 1.00 90.12 123 LEU A C 1
ATOM 953 O O . LEU A 1 123 ? 21.146 -8.010 -42.696 1.00 90.12 123 LEU A O 1
ATOM 957 N N . THR A 1 124 ? 20.679 -7.072 -44.675 1.00 88.06 124 THR A N 1
ATOM 958 C CA . THR A 1 124 ? 19.576 -6.243 -44.172 1.00 88.06 12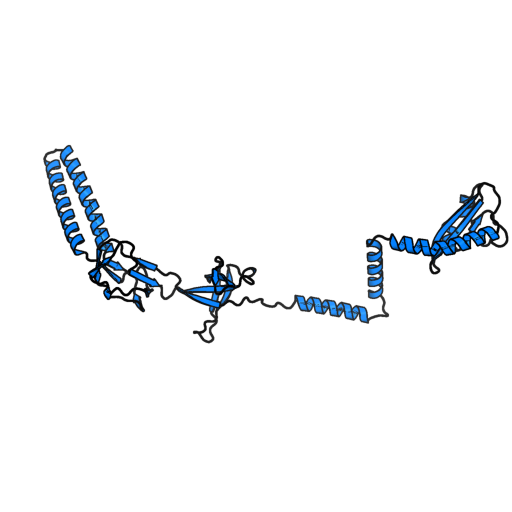4 THR A CA 1
ATOM 959 C C . THR A 1 124 ? 18.432 -7.107 -43.646 1.00 88.06 124 THR A C 1
ATOM 961 O O . THR A 1 124 ? 17.994 -6.894 -42.522 1.00 88.06 124 THR A O 1
ATOM 964 N N . ILE A 1 125 ? 17.990 -8.118 -44.401 1.00 87.38 125 ILE A N 1
ATOM 965 C CA . ILE A 1 125 ? 16.944 -9.051 -43.949 1.00 87.38 125 ILE A CA 1
ATOM 966 C C . ILE A 1 125 ? 17.386 -9.784 -42.676 1.00 87.38 125 ILE A C 1
ATOM 968 O O . ILE A 1 125 ? 16.599 -9.904 -41.746 1.00 87.38 125 ILE A O 1
ATOM 972 N N . GLY A 1 126 ? 18.647 -10.218 -42.605 1.00 86.88 126 GLY A N 1
ATOM 973 C CA . GLY A 1 126 ? 19.209 -10.874 -41.427 1.00 86.88 126 GLY A CA 1
ATOM 974 C C . GLY A 1 126 ? 19.189 -9.992 -40.178 1.00 86.88 126 GLY A C 1
ATOM 975 O O . GLY A 1 126 ? 18.869 -10.486 -39.107 1.00 86.88 126 GLY A O 1
ATOM 976 N N . VAL A 1 127 ? 19.461 -8.688 -40.308 1.00 84.69 127 VAL A N 1
ATOM 977 C CA . VAL A 1 127 ? 19.387 -7.738 -39.182 1.00 84.69 127 VAL A CA 1
ATOM 978 C C . VAL A 1 127 ? 17.949 -7.551 -38.693 1.00 84.69 127 VAL A C 1
ATOM 980 O O . VAL A 1 127 ? 17.733 -7.492 -37.489 1.00 84.69 127 VAL A O 1
ATOM 983 N N . PHE A 1 128 ? 16.966 -7.496 -39.596 1.00 81.25 128 PHE A N 1
ATOM 984 C CA . PHE A 1 128 ? 15.553 -7.364 -39.213 1.00 81.25 128 PHE A CA 1
ATOM 985 C C . PHE A 1 128 ? 14.924 -8.667 -38.700 1.00 81.25 128 PHE A C 1
ATOM 987 O O . PHE A 1 128 ? 13.903 -8.607 -38.029 1.00 81.25 128 PHE A O 1
ATOM 994 N N . ALA A 1 129 ? 15.501 -9.828 -39.017 1.00 79.81 129 ALA A N 1
ATOM 995 C CA . ALA A 1 129 ? 14.995 -11.132 -38.582 1.00 79.81 129 ALA A CA 1
ATOM 996 C C . ALA A 1 129 ? 15.525 -11.578 -37.206 1.00 79.81 129 ALA A C 1
ATOM 998 O O . ALA A 1 129 ? 15.103 -12.615 -36.696 1.00 79.81 129 ALA A O 1
ATOM 999 N N . LEU A 1 130 ? 16.473 -10.842 -36.619 1.00 79.00 130 LEU A N 1
ATOM 1000 C CA . LEU A 1 130 ? 16.973 -11.112 -35.275 1.00 79.00 130 LEU A CA 1
ATOM 1001 C C . LEU A 1 130 ? 16.076 -10.407 -34.254 1.00 79.00 130 LEU A C 1
ATOM 1003 O O . LEU A 1 130 ? 16.316 -9.253 -33.901 1.00 79.00 130 LEU A O 1
ATOM 1007 N N . ASP A 1 131 ? 15.060 -11.120 -33.772 1.00 71.44 131 ASP A N 1
ATOM 1008 C CA . ASP A 1 131 ? 14.273 -10.704 -32.611 1.00 71.44 131 ASP A CA 1
ATOM 1009 C C . ASP A 1 131 ? 15.158 -10.789 -31.359 1.00 71.44 131 ASP A C 1
ATOM 1011 O O . ASP A 1 131 ? 15.428 -11.862 -30.817 1.00 71.44 131 ASP A O 1
ATOM 1015 N N . GLY A 1 132 ? 15.689 -9.643 -30.940 1.00 73.75 132 GLY A N 1
ATOM 1016 C CA . GLY A 1 132 ? 16.365 -9.497 -29.659 1.00 73.75 132 GLY A CA 1
ATOM 1017 C C . GLY A 1 132 ? 15.364 -9.081 -28.590 1.00 73.75 132 GLY A C 1
ATOM 1018 O O . GLY A 1 132 ? 14.795 -7.994 -28.679 1.00 73.75 132 GLY A O 1
ATOM 1019 N N . ASP A 1 133 ? 15.190 -9.905 -27.559 1.00 77.12 133 ASP A N 1
ATOM 1020 C CA . ASP A 1 133 ? 14.406 -9.527 -26.383 1.00 77.12 133 ASP A CA 1
ATOM 1021 C C . ASP A 1 133 ? 15.127 -8.400 -25.628 1.00 77.12 133 ASP A C 1
ATOM 1023 O O . ASP A 1 133 ? 16.127 -8.626 -24.938 1.00 77.12 133 ASP A O 1
ATOM 1027 N N . TYR A 1 134 ? 14.622 -7.173 -25.742 1.00 83.38 134 TYR A N 1
ATOM 1028 C CA . TYR A 1 134 ? 15.078 -6.062 -24.914 1.00 83.38 134 TYR A CA 1
ATOM 1029 C C . TYR A 1 134 ? 14.518 -6.222 -23.496 1.00 83.38 134 TYR A C 1
ATOM 1031 O O . TYR A 1 134 ? 13.304 -6.268 -23.300 1.00 83.38 134 TYR A O 1
ATOM 1039 N N . ARG A 1 135 ? 15.403 -6.335 -22.498 1.00 86.81 135 ARG A N 1
ATOM 1040 C CA . ARG A 1 135 ? 15.032 -6.514 -21.087 1.00 86.81 135 ARG A CA 1
ATOM 1041 C C . ARG A 1 135 ? 15.585 -5.375 -20.245 1.00 86.81 135 ARG A C 1
ATOM 1043 O O . ARG A 1 135 ? 16.797 -5.171 -20.197 1.00 86.81 135 ARG A O 1
ATOM 1050 N N . VAL A 1 136 ? 14.698 -4.692 -19.532 1.00 88.38 136 VAL A N 1
ATOM 1051 C CA . VAL A 1 136 ? 15.063 -3.675 -18.542 1.00 88.38 136 VAL A CA 1
ATOM 1052 C C . VAL A 1 136 ? 15.378 -4.371 -17.221 1.00 88.38 136 VAL A C 1
ATOM 1054 O O . VAL A 1 136 ? 14.566 -5.130 -16.697 1.00 88.38 136 VAL A O 1
ATOM 1057 N N . SER A 1 137 ? 16.575 -4.135 -16.685 1.00 89.19 137 SER A N 1
ATOM 1058 C CA . SER A 1 137 ? 16.987 -4.668 -15.383 1.00 89.19 137 SER A CA 1
ATOM 1059 C C . SER A 1 137 ? 16.850 -3.588 -14.317 1.00 89.19 137 SER A C 1
ATOM 1061 O O . SER A 1 137 ? 17.423 -2.512 -14.452 1.00 89.19 137 SER A O 1
ATOM 1063 N N . ALA A 1 138 ? 16.127 -3.889 -13.242 1.00 88.06 138 ALA A N 1
ATOM 1064 C CA . ALA A 1 138 ? 15.884 -2.969 -12.137 1.00 88.06 138 ALA A CA 1
ATOM 1065 C C . ALA A 1 138 ? 16.143 -3.657 -10.794 1.00 88.06 138 ALA A C 1
ATOM 1067 O O . ALA A 1 138 ? 16.012 -4.876 -10.664 1.00 88.06 138 ALA A O 1
ATOM 1068 N N . ARG A 1 139 ? 16.507 -2.874 -9.774 1.00 88.38 139 ARG A N 1
ATOM 1069 C CA . ARG A 1 139 ? 16.653 -3.406 -8.415 1.00 88.38 139 ARG A CA 1
ATOM 1070 C C . ARG A 1 139 ? 15.264 -3.590 -7.808 1.00 88.38 139 ARG A C 1
ATOM 1072 O O . ARG A 1 139 ? 14.511 -2.627 -7.718 1.00 88.38 139 ARG A O 1
ATOM 1079 N N . ALA A 1 140 ? 14.950 -4.802 -7.371 1.00 87.00 140 ALA A N 1
ATOM 1080 C CA . ALA A 1 140 ? 13.692 -5.110 -6.703 1.00 87.00 140 ALA A CA 1
ATOM 1081 C C . ALA A 1 140 ? 13.838 -5.036 -5.176 1.00 87.00 140 ALA A C 1
ATOM 1083 O O . ALA A 1 140 ? 14.852 -5.467 -4.618 1.00 87.00 140 ALA A O 1
ATOM 1084 N N . VAL A 1 141 ? 12.815 -4.514 -4.505 1.00 86.75 141 VAL A N 1
ATOM 1085 C CA . VAL A 1 141 ? 12.649 -4.560 -3.048 1.00 86.75 141 VAL A CA 1
ATOM 1086 C C . VAL A 1 141 ? 11.274 -5.149 -2.755 1.00 86.75 141 VAL A C 1
ATOM 1088 O O . VAL A 1 141 ? 10.285 -4.730 -3.348 1.00 86.75 141 VAL A O 1
ATOM 1091 N N . VAL A 1 142 ? 11.216 -6.135 -1.863 1.00 83.56 142 VAL A N 1
ATOM 1092 C CA . VAL A 1 142 ? 9.953 -6.744 -1.431 1.00 83.56 142 VAL A CA 1
ATOM 1093 C C . VAL A 1 142 ? 9.425 -5.955 -0.240 1.00 83.56 142 VAL A C 1
ATOM 1095 O O . VAL A 1 142 ? 10.115 -5.832 0.773 1.00 83.56 142 VAL A O 1
ATOM 1098 N N . GLU A 1 143 ? 8.214 -5.424 -0.365 1.00 78.19 143 GLU A N 1
ATOM 1099 C CA . GLU A 1 143 ? 7.505 -4.702 0.691 1.00 78.19 143 GLU A CA 1
ATOM 1100 C C . GLU A 1 143 ? 6.206 -5.452 1.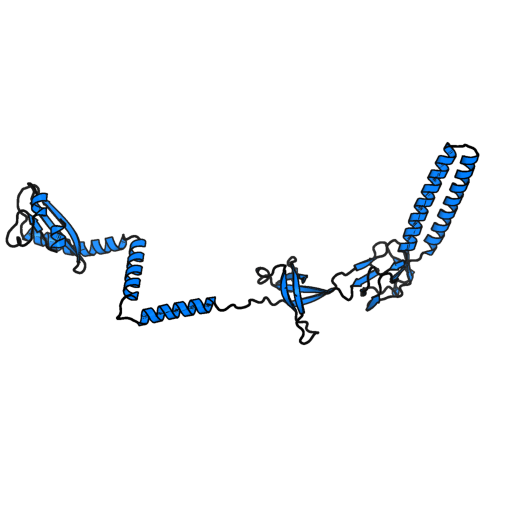034 1.00 78.19 143 GLU A C 1
ATOM 1102 O O . GLU A 1 143 ? 5.631 -6.148 0.197 1.00 78.19 143 GLU A O 1
ATOM 1107 N N . GLY A 1 144 ? 5.734 -5.348 2.280 1.00 71.88 144 GLY A N 1
ATOM 1108 C CA . GLY A 1 144 ? 4.411 -5.871 2.639 1.00 71.88 144 GLY A CA 1
ATOM 1109 C C . GLY A 1 144 ? 3.324 -5.076 1.916 1.00 71.88 144 GLY A C 1
ATOM 1110 O O . GLY A 1 144 ? 3.406 -3.851 1.846 1.00 71.88 144 GLY A O 1
ATOM 1111 N N . GLU A 1 145 ? 2.308 -5.749 1.374 1.00 70.00 145 GLU A N 1
ATOM 1112 C CA . GLU A 1 145 ? 1.289 -5.099 0.547 1.00 70.00 145 GLU A CA 1
ATOM 1113 C C . GLU A 1 145 ? 0.543 -4.017 1.332 1.00 70.00 145 GLU A C 1
ATOM 1115 O O . GLU A 1 145 ? 0.289 -2.947 0.799 1.00 70.00 145 GLU A O 1
ATOM 1120 N N . VAL A 1 146 ? 0.230 -4.227 2.611 1.00 72.38 146 VAL A N 1
ATOM 1121 C CA . VAL A 1 146 ? -0.465 -3.220 3.422 1.00 72.38 146 VAL A CA 1
ATOM 1122 C C . VAL A 1 146 ? 0.098 -3.209 4.833 1.00 72.38 146 VAL A C 1
ATOM 1124 O O . VAL A 1 146 ? -0.072 -4.166 5.581 1.00 72.38 146 VAL A O 1
ATOM 1127 N N . GLN A 1 147 ? 0.708 -2.098 5.234 1.00 79.94 147 GLN A N 1
ATOM 1128 C CA . GLN A 1 147 ? 0.933 -1.816 6.648 1.00 79.94 147 GLN A CA 1
ATOM 1129 C C . GLN A 1 147 ? -0.316 -1.140 7.206 1.00 79.94 147 GLN A C 1
ATOM 1131 O O . GLN A 1 147 ? -0.759 -0.105 6.705 1.00 79.94 147 GLN A O 1
ATOM 1136 N N . ARG A 1 148 ? -0.924 -1.739 8.232 1.00 87.50 148 ARG A N 1
ATOM 1137 C CA . ARG A 1 148 ? -2.092 -1.176 8.910 1.00 87.50 148 ARG A CA 1
ATOM 1138 C C . ARG A 1 148 ? -1.737 -0.812 10.339 1.00 87.50 148 ARG A C 1
ATOM 1140 O O . ARG A 1 148 ? -1.384 -1.673 11.142 1.00 87.50 148 ARG A O 1
ATOM 1147 N N . ALA A 1 149 ? -1.875 0.469 10.657 1.00 91.12 149 ALA A N 1
ATOM 1148 C CA . ALA A 1 149 ? -1.723 0.961 12.016 1.00 91.12 149 ALA A CA 1
ATOM 1149 C C . ALA A 1 149 ? -2.955 0.589 12.857 1.00 91.12 149 ALA A C 1
ATOM 1151 O O . ALA A 1 149 ? -4.090 0.916 12.498 1.00 91.12 149 ALA A O 1
ATOM 1152 N N . ALA A 1 150 ? -2.731 -0.070 13.992 1.00 92.00 150 ALA A N 1
ATOM 1153 C CA . ALA A 1 150 ? -3.711 -0.177 15.063 1.00 92.00 150 ALA A CA 1
ATOM 1154 C C . ALA A 1 150 ? -3.515 1.016 16.006 1.00 92.00 150 ALA A C 1
ATOM 1156 O O . ALA A 1 150 ? -2.447 1.186 16.599 1.00 92.00 150 ALA A O 1
ATOM 1157 N N . VAL A 1 151 ? -4.541 1.858 16.114 1.00 93.62 151 VAL A N 1
ATOM 1158 C CA . VAL A 1 151 ? -4.498 3.131 16.847 1.00 93.62 151 VAL A CA 1
ATOM 1159 C C . VAL A 1 151 ? -5.425 3.107 18.058 1.00 93.62 151 VAL A C 1
ATOM 1161 O O . VAL A 1 151 ? -6.397 2.350 18.085 1.00 93.62 151 VAL A O 1
ATOM 1164 N N . ALA A 1 152 ? -5.153 3.959 19.044 1.00 94.25 152 ALA A N 1
ATOM 1165 C CA . ALA A 1 152 ? -6.047 4.159 20.179 1.00 94.25 152 ALA A CA 1
ATOM 1166 C C . ALA A 1 152 ? -7.372 4.814 19.717 1.00 94.25 152 ALA A C 1
ATOM 1168 O O . ALA A 1 152 ? -7.341 5.880 19.095 1.00 94.25 152 ALA A O 1
ATOM 1169 N N . PRO A 1 153 ? -8.543 4.214 19.995 1.00 93.00 153 PRO A N 1
ATOM 1170 C CA . PRO A 1 153 ? -9.825 4.736 19.518 1.00 93.00 153 PRO A CA 1
ATOM 1171 C C . PRO A 1 153 ? -10.360 5.924 20.326 1.00 93.00 153 PRO A C 1
ATOM 1173 O O . PRO A 1 153 ? -11.218 6.646 19.822 1.00 93.00 153 PRO A O 1
ATOM 1176 N N . PHE A 1 154 ? -9.883 6.116 21.555 1.00 93.81 154 PHE A N 1
ATOM 1177 C CA . PHE A 1 154 ? -10.224 7.221 22.452 1.00 93.81 154 PHE A CA 1
ATOM 1178 C C . PHE A 1 154 ? -9.110 7.408 23.496 1.00 93.81 154 PHE A C 1
ATOM 1180 O O . PHE A 1 154 ? -8.246 6.538 23.638 1.00 93.81 154 PHE A O 1
ATOM 1187 N N . ASP A 1 155 ? -9.149 8.527 24.219 1.00 93.94 155 ASP A N 1
ATOM 1188 C CA . ASP A 1 155 ? -8.198 8.840 25.290 1.00 93.94 155 ASP A CA 1
ATOM 1189 C C . ASP A 1 155 ? -8.395 7.917 26.499 1.00 93.94 155 ASP A C 1
ATOM 1191 O O . ASP A 1 155 ? -9.508 7.774 27.009 1.00 93.94 155 ASP A O 1
ATOM 1195 N N . GLY A 1 156 ? -7.323 7.307 26.999 1.00 92.81 156 GLY A N 1
ATOM 1196 C CA . GLY A 1 156 ? -7.416 6.393 28.136 1.00 92.81 156 GLY A CA 1
ATOM 1197 C C . GLY A 1 156 ? -6.064 5.901 28.624 1.00 92.81 156 GLY A C 1
ATOM 1198 O O . GLY A 1 156 ? -5.023 6.418 28.232 1.00 92.81 156 GLY A O 1
ATOM 1199 N N . PHE A 1 157 ? -6.068 4.885 29.482 1.00 93.50 157 PHE A N 1
ATOM 1200 C CA . PHE A 1 157 ? -4.849 4.255 29.990 1.00 93.50 157 PHE A CA 1
ATOM 1201 C C . PHE A 1 157 ? -4.707 2.848 29.429 1.00 93.50 157 PHE A C 1
ATOM 1203 O O . PHE A 1 157 ? -5.694 2.126 29.297 1.00 93.50 157 PHE A O 1
ATOM 1210 N N . LEU A 1 158 ? -3.481 2.441 29.112 1.00 93.44 158 LEU A N 1
ATOM 1211 C CA . LEU A 1 158 ? -3.217 1.086 28.642 1.00 93.44 158 LEU A CA 1
ATOM 1212 C C . LEU A 1 158 ? -3.263 0.102 29.820 1.00 93.44 158 LEU A C 1
ATOM 1214 O O . LEU A 1 158 ? -2.464 0.221 30.747 1.00 93.44 158 LEU A O 1
ATOM 1218 N N . ARG A 1 159 ? -4.165 -0.881 29.792 1.00 93.12 159 ARG A N 1
ATOM 1219 C CA . ARG A 1 159 ? -4.268 -1.913 30.835 1.00 93.12 159 ARG A CA 1
ATOM 1220 C C . ARG A 1 159 ? -3.298 -3.059 30.569 1.00 93.12 159 ARG A C 1
ATOM 1222 O O . ARG A 1 159 ? -2.485 -3.391 31.424 1.00 93.12 159 ARG A O 1
ATOM 1229 N N . GLU A 1 160 ? -3.390 -3.647 29.381 1.00 92.19 160 GLU A N 1
ATOM 1230 C CA . GLU A 1 160 ? -2.644 -4.846 28.989 1.00 92.19 160 GLU A CA 1
ATOM 1231 C C . GLU A 1 160 ? -2.242 -4.779 27.513 1.00 92.19 160 GLU A C 1
ATOM 1233 O O . GLU A 1 160 ? -2.980 -4.253 26.680 1.00 92.19 160 GLU A O 1
ATOM 1238 N N . ALA A 1 161 ? -1.081 -5.347 27.187 1.00 92.75 161 ALA A N 1
ATOM 1239 C CA . ALA A 1 161 ? -0.570 -5.492 25.826 1.00 92.75 161 ALA A CA 1
ATOM 1240 C C . ALA A 1 161 ? 0.174 -6.838 25.710 1.00 92.75 161 ALA A C 1
ATOM 1242 O O . ALA A 1 161 ? 1.383 -6.894 25.935 1.00 92.75 161 ALA A O 1
ATOM 1243 N N . PRO A 1 162 ? -0.535 -7.950 25.438 1.00 90.44 162 PRO A N 1
ATOM 1244 C CA . PRO A 1 162 ? 0.054 -9.294 25.449 1.00 90.44 162 PRO A CA 1
ATOM 1245 C C . PRO A 1 162 ? 0.992 -9.587 24.266 1.00 90.44 162 PRO A C 1
ATOM 1247 O O . PRO A 1 162 ? 1.669 -10.616 24.264 1.00 90.44 162 PRO A O 1
ATOM 1250 N N . VAL A 1 163 ? 1.023 -8.724 23.248 1.00 92.44 163 VAL A N 1
ATOM 1251 C CA . VAL A 1 163 ? 1.796 -8.915 22.015 1.00 92.44 163 VAL A CA 1
ATOM 1252 C C . VAL A 1 163 ? 2.852 -7.825 21.840 1.00 92.44 163 VAL A C 1
ATOM 1254 O O . VAL A 1 163 ? 2.745 -6.729 22.385 1.00 92.44 163 VAL A O 1
ATOM 1257 N N . ARG A 1 164 ? 3.880 -8.137 21.049 1.00 91.44 164 ARG A N 1
ATOM 1258 C CA . ARG A 1 164 ? 5.009 -7.251 20.741 1.00 91.44 164 ARG A CA 1
ATOM 1259 C C . ARG A 1 164 ? 5.464 -7.446 19.300 1.00 91.44 164 ARG A C 1
ATOM 1261 O O . ARG A 1 164 ? 5.125 -8.455 18.680 1.00 91.44 164 ARG A O 1
ATOM 1268 N N . ALA A 1 165 ? 6.264 -6.511 18.796 1.00 91.19 165 ALA A N 1
ATOM 1269 C CA . ALA A 1 165 ? 6.896 -6.626 17.485 1.00 91.19 165 ALA A CA 1
ATOM 1270 C C . ALA A 1 165 ? 7.546 -8.010 17.267 1.00 91.19 165 ALA A C 1
ATOM 1272 O O . ALA A 1 165 ? 8.207 -8.562 18.154 1.00 91.19 165 ALA A O 1
ATOM 1273 N N . GLY A 1 166 ? 7.314 -8.577 16.083 1.00 89.56 166 GLY A N 1
ATOM 1274 C CA . GLY A 1 166 ? 7.731 -9.920 15.681 1.00 89.56 166 GLY A CA 1
ATOM 1275 C C . GLY A 1 166 ? 6.729 -11.042 15.988 1.00 89.56 166 GLY A C 1
ATOM 1276 O O . GLY A 1 166 ? 6.964 -12.174 15.571 1.00 89.56 166 GLY A O 1
ATOM 1277 N N . PHE A 1 167 ? 5.623 -10.778 16.695 1.00 92.06 167 PHE A N 1
ATOM 1278 C CA . PHE A 1 167 ? 4.589 -11.793 16.938 1.00 92.06 167 PHE A CA 1
ATOM 1279 C C . PHE A 1 167 ? 3.644 -11.926 15.743 1.00 92.06 167 PHE A C 1
ATOM 1281 O O . PHE A 1 167 ? 3.206 -10.927 15.172 1.00 92.06 167 PHE A O 1
ATOM 1288 N N . VAL A 1 168 ? 3.289 -13.171 15.417 1.00 93.44 168 VAL A N 1
ATOM 1289 C CA . VAL A 1 168 ? 2.211 -13.491 14.475 1.00 93.44 168 VAL A CA 1
ATOM 1290 C C . VAL A 1 168 ? 0.880 -13.450 15.217 1.00 93.44 168 VAL A C 1
ATOM 1292 O O . VAL A 1 168 ? 0.743 -14.041 16.292 1.00 93.44 168 VAL A O 1
ATOM 1295 N N . VAL A 1 169 ? -0.094 -12.757 14.640 1.00 94.00 169 VAL A N 1
ATOM 1296 C CA . VAL A 1 169 ? -1.435 -12.569 15.190 1.00 94.00 169 VAL A CA 1
ATOM 1297 C C . VAL A 1 169 ? -2.497 -13.005 14.194 1.00 94.00 169 VAL A C 1
ATOM 1299 O O . VAL A 1 169 ? -2.300 -12.932 12.981 1.00 94.00 169 VAL A O 1
ATOM 1302 N N . LYS A 1 170 ? -3.633 -13.457 14.722 1.00 94.50 170 LYS A N 1
ATOM 1303 C CA . LYS A 1 170 ? -4.815 -13.802 13.930 1.00 94.50 170 LYS A CA 1
ATOM 1304 C C . LYS A 1 170 ? -5.836 -12.674 13.927 1.00 94.50 170 LYS A C 1
ATOM 1306 O O . LYS A 1 170 ? -5.915 -11.911 14.888 1.00 94.50 170 LYS A O 1
ATOM 1311 N N . GLN A 1 171 ? -6.672 -12.611 12.901 1.00 92.81 171 GLN A N 1
ATOM 1312 C CA . GLN A 1 171 ? -7.809 -11.711 12.825 1.00 92.81 171 GLN A CA 1
ATOM 1313 C C . GLN A 1 171 ? -8.685 -11.844 14.080 1.00 92.81 171 GLN A C 1
ATOM 1315 O O . GLN A 1 171 ? -9.042 -12.943 14.505 1.00 92.81 171 GLN A O 1
ATOM 1320 N N . GLY A 1 172 ? -9.020 -10.707 14.689 1.00 93.25 172 GLY A N 1
ATOM 1321 C CA . GLY A 1 172 ? -9.801 -10.634 15.923 1.00 93.25 172 GLY A CA 1
ATOM 1322 C C . GLY A 1 172 ? -9.006 -10.901 17.205 1.00 93.25 172 GLY A C 1
ATOM 1323 O O . GLY A 1 172 ? -9.565 -10.766 18.291 1.00 93.25 172 GLY A O 1
ATOM 1324 N N . GLN A 1 173 ? -7.717 -11.242 17.126 1.00 95.00 173 GLN A N 1
ATOM 1325 C CA . GLN A 1 173 ? -6.879 -11.411 18.311 1.00 95.00 173 GLN A CA 1
ATOM 1326 C C . GLN A 1 173 ? -6.626 -10.064 18.995 1.00 95.00 173 GLN A C 1
ATOM 1328 O O . GLN A 1 173 ? -6.242 -9.094 18.342 1.00 95.00 173 GLN A O 1
ATOM 1333 N N . THR A 1 174 ? -6.793 -10.015 20.317 1.00 94.25 174 THR A N 1
ATOM 1334 C CA . THR A 1 174 ? -6.509 -8.822 21.123 1.00 94.25 174 THR A CA 1
ATOM 1335 C C . THR A 1 174 ? -5.018 -8.494 21.114 1.00 94.25 174 THR A C 1
ATOM 1337 O O . THR A 1 174 ? -4.184 -9.310 21.510 1.00 94.25 174 THR A O 1
ATOM 1340 N N . LEU A 1 175 ? -4.699 -7.277 20.682 1.00 93.75 175 LEU A N 1
ATOM 1341 C CA . LEU A 1 175 ? -3.358 -6.697 20.668 1.00 93.75 175 LEU A CA 1
ATOM 1342 C C . LEU A 1 175 ? -3.088 -5.903 21.950 1.00 93.75 175 LEU A C 1
ATOM 1344 O O . LEU A 1 175 ? -2.019 -6.003 22.544 1.00 93.75 175 LEU A O 1
ATOM 1348 N N . ALA A 1 176 ? -4.076 -5.123 22.385 1.00 94.00 176 ALA A N 1
ATOM 1349 C CA . ALA A 1 176 ? -4.035 -4.374 23.632 1.00 94.00 176 ALA A CA 1
ATOM 1350 C C . ALA A 1 176 ? -5.444 -4.111 24.167 1.00 94.00 176 ALA A C 1
ATOM 1352 O O . ALA A 1 176 ? -6.414 -4.095 23.410 1.00 94.00 176 ALA A O 1
ATOM 1353 N N . SER A 1 177 ? -5.538 -3.864 25.470 1.00 94.25 177 SER A N 1
ATOM 1354 C CA . SER A 1 177 ? -6.754 -3.420 26.150 1.00 94.25 177 SER A CA 1
ATOM 1355 C C . SER A 1 177 ? -6.498 -2.078 26.819 1.00 94.25 177 SER A C 1
ATOM 1357 O O . SER A 1 177 ? -5.508 -1.916 27.538 1.00 94.25 177 SER A O 1
ATOM 1359 N N . LEU A 1 178 ? -7.413 -1.133 26.628 1.00 94.44 178 LEU A N 1
ATOM 1360 C CA . LEU A 1 178 ? -7.499 0.082 27.436 1.00 94.44 178 LEU A CA 1
ATOM 1361 C C . LEU A 1 178 ? -8.212 -0.207 28.763 1.00 94.44 178 LEU A C 1
ATOM 1363 O O . LEU A 1 178 ? -8.875 -1.237 28.915 1.00 94.44 178 LEU A O 1
ATOM 1367 N N . ASP A 1 179 ? -8.048 0.682 29.739 1.00 94.50 179 ASP A N 1
ATOM 1368 C CA . ASP A 1 179 ? -8.776 0.623 31.001 1.00 94.50 179 ASP A CA 1
ATOM 1369 C C . ASP A 1 179 ? -10.259 0.958 30.781 1.00 94.50 179 ASP A C 1
ATOM 1371 O O . ASP A 1 179 ? -10.613 2.045 30.330 1.00 94.50 179 ASP A O 1
ATOM 1375 N N . ASP A 1 180 ? -11.128 -0.002 31.092 1.00 94.44 180 ASP A N 1
ATOM 1376 C CA . ASP A 1 180 ? -12.578 0.078 30.909 1.00 94.44 180 ASP A CA 1
ATOM 1377 C C . ASP A 1 180 ? -13.348 0.405 32.201 1.00 94.44 180 ASP A C 1
ATOM 1379 O O . ASP A 1 180 ? -14.574 0.504 32.165 1.00 94.44 180 ASP A O 1
ATOM 1383 N N . ARG A 1 181 ? -12.669 0.574 33.348 1.00 93.62 181 ARG A N 1
ATOM 1384 C CA . ARG A 1 181 ? -13.328 0.723 34.664 1.00 93.62 181 ARG A CA 1
ATOM 1385 C C . ARG A 1 181 ? -14.307 1.888 34.694 1.00 93.62 181 ARG A C 1
ATOM 1387 O O . ARG A 1 181 ? -15.452 1.713 35.110 1.00 93.62 181 ARG A O 1
ATOM 1394 N N . ASP A 1 182 ? -13.867 3.046 34.218 1.00 93.00 182 ASP A N 1
ATOM 1395 C CA . ASP A 1 182 ? -14.686 4.256 34.201 1.00 93.00 182 ASP 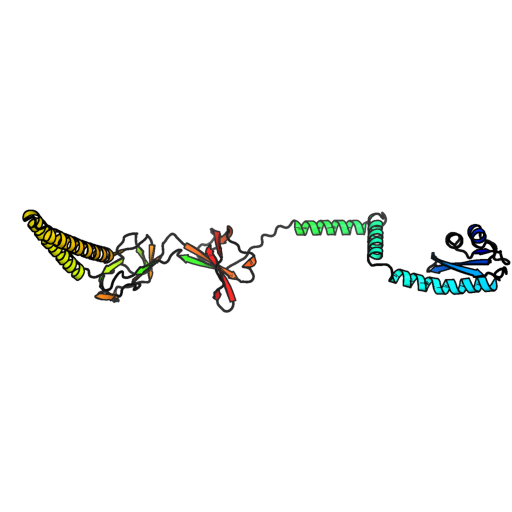A CA 1
ATOM 1396 C C . ASP A 1 182 ? -15.868 4.105 33.234 1.00 93.00 182 ASP A C 1
ATOM 1398 O O . ASP A 1 182 ? -16.995 4.468 33.573 1.00 93.00 182 ASP A O 1
ATOM 1402 N N . LEU A 1 183 ? -15.647 3.461 32.080 1.00 94.81 183 LEU A N 1
ATOM 1403 C CA . LEU A 1 183 ? -16.696 3.164 31.101 1.00 94.81 183 LEU A CA 1
ATOM 1404 C C . LEU A 1 183 ? -17.742 2.184 31.654 1.00 94.81 183 LEU A C 1
ATOM 1406 O O . LEU A 1 183 ? -18.930 2.341 31.392 1.00 94.81 183 LEU A O 1
ATOM 1410 N N . LEU A 1 184 ? -17.338 1.188 32.447 1.00 95.94 184 LEU A N 1
ATOM 1411 C CA . LEU A 1 184 ? -18.266 0.253 33.091 1.00 95.94 184 LEU A CA 1
ATOM 1412 C C . LEU A 1 184 ? -19.146 0.949 34.138 1.00 95.94 184 LEU A C 1
ATOM 1414 O O . LEU A 1 184 ? -20.345 0.667 34.223 1.00 95.94 184 LEU A O 1
ATOM 1418 N N . VAL A 1 185 ? -18.575 1.875 34.914 1.00 97.25 185 VAL A N 1
ATOM 1419 C CA . VAL A 1 185 ? -19.335 2.700 35.867 1.00 97.25 185 VAL A CA 1
ATOM 1420 C C . VAL A 1 185 ? -20.306 3.619 35.123 1.00 97.25 185 VAL A C 1
ATOM 1422 O O . VAL A 1 185 ? -21.481 3.702 35.488 1.00 97.25 185 VAL A O 1
ATOM 1425 N N . GLU A 1 186 ? -19.847 4.266 34.051 1.00 96.06 186 GLU A N 1
ATOM 1426 C CA . GLU A 1 186 ? -20.671 5.131 33.204 1.00 96.06 186 GLU A CA 1
ATOM 1427 C C . GLU A 1 186 ? -21.829 4.355 32.554 1.00 96.06 186 GLU A C 1
ATOM 1429 O O . GLU A 1 186 ? -22.982 4.789 32.603 1.00 96.06 186 GLU A O 1
ATOM 1434 N N . ARG A 1 187 ? -21.562 3.149 32.041 1.00 97.38 187 ARG A N 1
ATOM 1435 C CA . ARG A 1 187 ? -22.577 2.241 31.493 1.00 97.38 187 ARG A CA 1
ATOM 1436 C C . ARG A 1 187 ? -23.660 1.922 32.520 1.00 97.38 187 ARG A C 1
ATOM 1438 O O . ARG A 1 187 ? -24.849 1.994 32.211 1.00 97.38 187 ARG A O 1
ATOM 1445 N N . GLN A 1 188 ? -23.266 1.584 33.750 1.00 97.62 188 GLN A N 1
ATOM 1446 C CA . GLN A 1 188 ? -24.213 1.259 34.819 1.00 97.62 188 GLN A CA 1
ATOM 1447 C C . GLN A 1 188 ? -25.075 2.467 35.213 1.00 97.62 188 GLN A C 1
ATOM 1449 O O . GLN A 1 188 ? -26.264 2.311 35.515 1.00 97.62 188 GLN A O 1
ATOM 1454 N N . ARG A 1 189 ? -24.499 3.673 35.177 1.00 97.62 189 ARG A N 1
ATOM 1455 C CA . ARG A 1 189 ? -25.238 4.919 35.391 1.00 97.62 189 ARG A CA 1
ATOM 1456 C C . ARG A 1 189 ? -26.309 5.120 34.317 1.00 97.62 189 ARG A C 1
ATOM 1458 O O . ARG A 1 189 ? -27.475 5.269 34.676 1.00 97.62 189 ARG A O 1
ATOM 1465 N N . TRP A 1 190 ? -25.951 5.055 33.032 1.00 97.69 190 TRP A N 1
ATOM 1466 C CA . TRP A 1 190 ? -26.910 5.241 31.933 1.00 97.69 190 TRP A CA 1
ATOM 1467 C C . TRP A 1 190 ? -27.993 4.159 31.895 1.00 97.69 190 TRP A C 1
ATOM 1469 O O . TRP A 1 190 ? -29.157 4.464 31.636 1.00 97.69 190 TRP A O 1
ATOM 1479 N N . LEU A 1 191 ? -27.653 2.910 32.235 1.00 97.44 191 LEU A N 1
ATOM 1480 C CA . LEU A 1 191 ? -28.637 1.837 32.423 1.00 97.44 191 LEU A CA 1
ATOM 1481 C C . LEU A 1 191 ? -29.674 2.196 33.495 1.00 97.44 191 LEU A C 1
ATOM 1483 O O . LEU A 1 191 ? -30.875 2.066 33.254 1.00 97.44 191 LEU A O 1
ATOM 1487 N N . SER A 1 192 ? -29.212 2.686 34.647 1.00 97.75 192 SER A N 1
ATOM 1488 C CA . SER A 1 192 ? -30.077 3.067 35.769 1.00 97.75 192 SER A CA 1
ATOM 1489 C C . SER A 1 192 ? -30.959 4.274 35.426 1.00 97.75 192 SER A C 1
ATOM 1491 O O . SER A 1 192 ? -32.146 4.289 35.751 1.00 97.75 192 SER A O 1
ATOM 1493 N N . GLU A 1 193 ? -30.408 5.276 34.732 1.00 96.69 193 GLU A N 1
ATOM 1494 C CA . GLU A 1 193 ? -31.166 6.444 34.266 1.00 96.69 193 GLU A CA 1
ATOM 1495 C C . GLU A 1 193 ? -32.239 6.037 33.243 1.00 96.69 193 GLU A C 1
ATOM 1497 O O . GLU A 1 193 ? -33.405 6.415 33.388 1.00 96.69 193 GLU A O 1
ATOM 1502 N N . ARG A 1 194 ? -31.902 5.181 32.267 1.00 97.69 194 ARG A N 1
ATOM 1503 C CA . ARG A 1 194 ? -32.868 4.634 31.301 1.00 97.69 194 ARG A CA 1
ATOM 1504 C C . ARG A 1 194 ? -34.023 3.918 32.003 1.00 97.69 194 ARG A C 1
ATOM 1506 O O . ARG A 1 194 ? -35.181 4.157 31.665 1.00 97.69 194 ARG A O 1
ATOM 1513 N N . GLU A 1 195 ? -33.732 3.067 32.987 1.00 97.12 195 GLU A N 1
ATOM 1514 C CA . GLU A 1 195 ? -34.754 2.356 33.771 1.00 97.12 195 GLU A CA 1
ATOM 1515 C C . GLU A 1 195 ? -35.631 3.314 34.588 1.00 97.12 195 GLU A C 1
ATOM 1517 O O . GLU A 1 195 ? -36.855 3.160 34.633 1.00 97.12 195 GLU A O 1
ATOM 1522 N N . GLN A 1 196 ? -35.036 4.356 35.174 1.00 97.31 196 GLN A N 1
ATOM 1523 C CA . GLN A 1 196 ? -35.776 5.383 35.898 1.00 97.31 196 GLN A CA 1
ATOM 1524 C C . GLN A 1 196 ? -36.744 6.142 34.977 1.00 97.31 196 GLN A C 1
ATOM 1526 O O . GLN A 1 196 ? -37.919 6.313 35.319 1.00 97.31 196 GLN A O 1
ATOM 1531 N N . HIS A 1 197 ? -36.278 6.586 33.807 1.00 97.06 197 HIS A N 1
ATOM 1532 C CA . HIS A 1 197 ? -37.116 7.274 32.821 1.00 97.06 197 HIS A CA 1
ATOM 1533 C C . HIS A 1 197 ? -38.189 6.352 32.239 1.00 97.06 197 HIS A C 1
ATOM 1535 O O . HIS A 1 197 ? -39.328 6.781 32.058 1.00 97.06 197 HIS A O 1
ATOM 1541 N N . GLN A 1 198 ? -37.877 5.070 32.043 1.00 96.88 198 GLN A N 1
ATOM 1542 C CA . GLN A 1 198 ? -38.851 4.062 31.634 1.00 96.88 198 GLN A CA 1
ATOM 1543 C C . GLN A 1 198 ? -39.961 3.876 32.682 1.00 96.88 198 GLN A C 1
ATOM 1545 O O . GLN A 1 198 ? -41.136 3.775 32.321 1.00 96.88 198 GLN A O 1
ATOM 1550 N N . GLY A 1 199 ? -39.618 3.863 33.974 1.00 96.50 199 GLY A N 1
ATOM 1551 C CA . GLY A 1 199 ? -40.591 3.843 35.069 1.00 96.50 199 GLY A CA 1
ATOM 1552 C C . GLY A 1 199 ? -41.506 5.070 35.045 1.00 96.50 199 GLY A C 1
ATOM 1553 O O . GLY A 1 199 ? -42.726 4.928 34.987 1.00 96.50 199 GLY A O 1
ATOM 1554 N N . ARG A 1 200 ? -40.925 6.278 34.968 1.00 95.75 200 ARG A N 1
ATOM 1555 C CA . ARG A 1 200 ? -41.689 7.540 34.877 1.00 95.75 200 ARG A CA 1
ATOM 1556 C C . ARG A 1 200 ? -42.592 7.594 33.647 1.00 95.75 200 ARG A C 1
ATOM 1558 O O . ARG A 1 200 ? -43.718 8.075 33.739 1.00 95.75 200 ARG A O 1
ATOM 1565 N N . TYR A 1 201 ? -42.122 7.078 32.512 1.00 96.94 201 TYR A N 1
ATOM 1566 C CA . TYR A 1 201 ? -42.914 6.972 31.291 1.00 96.94 201 TYR A CA 1
ATOM 1567 C C . TYR A 1 201 ? -44.154 6.096 31.502 1.00 96.94 201 TYR A C 1
ATOM 1569 O O . TYR A 1 201 ? -45.265 6.515 31.177 1.00 96.94 201 TYR A O 1
ATOM 1577 N N . ARG A 1 202 ? -43.986 4.911 32.105 1.00 95.75 202 ARG A N 1
ATOM 1578 C CA . ARG A 1 202 ? -45.099 4.000 32.427 1.00 95.75 202 ARG A CA 1
ATOM 1579 C C . ARG A 1 202 ? -46.086 4.627 33.413 1.00 95.75 202 ARG A C 1
ATOM 1581 O O . ARG A 1 202 ? -47.292 4.531 33.194 1.00 95.75 202 ARG A O 1
ATOM 1588 N N . ASP A 1 203 ? -45.593 5.319 34.437 1.00 96.62 203 ASP A N 1
ATOM 1589 C CA . ASP A 1 203 ? -46.435 6.009 35.419 1.00 96.62 203 ASP A CA 1
ATOM 1590 C C . ASP A 1 203 ? -47.234 7.160 34.790 1.00 96.62 203 ASP A C 1
ATOM 1592 O O . ASP A 1 203 ? -48.430 7.305 35.049 1.00 96.62 203 ASP A O 1
ATOM 1596 N N . ALA A 1 204 ? -46.601 7.969 33.934 1.00 95.56 204 ALA A N 1
ATOM 1597 C CA . ALA A 1 204 ? -47.260 9.064 33.224 1.00 95.56 204 ALA A CA 1
ATOM 1598 C C . ALA A 1 204 ? -48.315 8.550 32.230 1.00 95.56 204 ALA A C 1
ATOM 1600 O O . ALA A 1 204 ? -49.393 9.138 32.118 1.00 95.56 204 ALA A O 1
ATOM 1601 N N . LEU A 1 205 ? -48.047 7.425 31.553 1.00 94.81 205 LEU A N 1
ATOM 1602 C CA . LEU A 1 205 ? -49.040 6.737 30.724 1.00 94.81 205 LEU A CA 1
ATOM 1603 C C . LEU A 1 205 ? -50.231 6.251 31.557 1.00 94.81 205 LEU A C 1
ATOM 1605 O O . LEU A 1 205 ? -51.374 6.491 31.169 1.00 94.81 205 LEU A O 1
ATOM 1609 N N . ALA A 1 206 ? -49.986 5.632 32.717 1.00 95.81 206 ALA A N 1
ATOM 1610 C CA . ALA A 1 206 ? -51.047 5.177 33.615 1.00 95.81 206 ALA A CA 1
ATOM 1611 C C . ALA A 1 206 ? -51.917 6.346 34.119 1.00 95.81 206 ALA A C 1
ATOM 1613 O O . ALA A 1 206 ? -53.143 6.242 34.160 1.00 95.81 206 ALA A O 1
ATOM 1614 N N . LYS A 1 207 ? -51.302 7.496 34.419 1.00 95.88 207 LYS A N 1
ATOM 1615 C CA . LYS A 1 207 ? -51.986 8.733 34.844 1.00 95.88 207 LYS A CA 1
ATOM 1616 C C . LYS A 1 207 ? -52.589 9.555 33.698 1.00 95.88 207 LYS A C 1
ATOM 1618 O O . LYS A 1 207 ? -53.213 10.577 33.959 1.00 95.88 207 LYS A O 1
ATOM 1623 N N . HIS A 1 208 ? -52.439 9.116 32.444 1.00 94.50 208 HIS A N 1
ATOM 1624 C CA . HIS A 1 208 ? -52.918 9.811 31.239 1.00 94.50 208 HIS A CA 1
ATOM 1625 C C . HIS A 1 208 ? -52.283 11.203 31.016 1.00 94.50 208 HIS A C 1
ATOM 1627 O O . HIS A 1 208 ? -52.817 12.047 30.291 1.00 94.50 208 HIS A O 1
ATOM 1633 N N . GLU A 1 209 ? -51.096 11.440 31.575 1.00 95.81 209 GLU A N 1
ATOM 1634 C CA . GLU A 1 209 ? -50.352 12.697 31.470 1.00 95.81 209 GLU A CA 1
ATOM 1635 C C . GLU A 1 209 ? -49.470 12.705 30.210 1.00 95.81 209 GLU A C 1
ATOM 1637 O O . GLU A 1 209 ? -48.255 12.518 30.266 1.00 95.81 209 GLU A O 1
ATOM 1642 N N . ARG A 1 210 ? -50.080 12.927 29.037 1.00 93.00 210 ARG A N 1
ATOM 1643 C CA . ARG A 1 210 ? -49.390 12.824 27.731 1.00 93.00 210 ARG A CA 1
ATOM 1644 C C . ARG A 1 210 ? -48.131 13.688 27.610 1.00 93.00 210 ARG A C 1
ATOM 1646 O O . ARG A 1 210 ? -47.146 13.242 27.030 1.00 93.00 210 ARG A O 1
ATOM 1653 N N . ALA A 1 211 ? -48.149 14.903 28.154 1.00 94.56 211 ALA A N 1
ATOM 1654 C CA . ALA A 1 211 ? -46.984 15.786 28.129 1.00 94.56 211 ALA A CA 1
ATOM 1655 C C . ALA A 1 211 ? -45.806 15.186 28.919 1.00 94.56 211 ALA A C 1
ATOM 1657 O O . ALA A 1 211 ? -44.699 15.094 28.393 1.00 94.56 211 ALA A O 1
ATOM 1658 N N . ASN A 1 212 ? -46.061 14.689 30.134 1.00 93.50 212 ASN A N 1
ATOM 1659 C CA . ASN A 1 212 ? -45.045 14.064 30.987 1.00 93.50 212 ASN A CA 1
ATOM 1660 C C . ASN A 1 212 ? -44.552 12.728 30.415 1.00 93.50 212 ASN A C 1
ATOM 1662 O O . ASN A 1 212 ? -43.366 12.409 30.524 1.00 93.50 212 ASN A O 1
ATOM 1666 N N . ALA A 1 213 ? -45.437 11.971 29.757 1.00 95.44 213 ALA A N 1
ATOM 1667 C CA . ALA A 1 213 ? -45.065 10.762 29.032 1.00 95.44 213 ALA A CA 1
ATOM 1668 C C . ALA A 1 213 ? -44.111 11.089 27.870 1.00 95.44 213 ALA A C 1
ATOM 1670 O O . ALA A 1 213 ? -43.061 10.467 27.757 1.00 95.44 213 ALA A O 1
ATOM 1671 N N . ASN A 1 214 ? -44.406 12.106 27.057 1.00 95.62 214 ASN A N 1
ATOM 1672 C CA . ASN A 1 214 ? -43.523 12.505 25.956 1.00 95.62 214 ASN A CA 1
ATOM 1673 C C . ASN A 1 214 ? -42.146 12.979 26.448 1.00 95.62 214 ASN A C 1
ATOM 1675 O O . ASN A 1 214 ? -41.133 12.605 25.864 1.00 95.62 214 ASN A O 1
ATOM 1679 N N . VAL A 1 215 ? -42.094 13.747 27.542 1.00 96.50 215 VAL A N 1
ATOM 1680 C CA . VAL A 1 215 ? -40.822 14.170 28.155 1.00 96.50 215 VAL A CA 1
ATOM 1681 C C . VAL A 1 215 ? -40.029 12.964 28.665 1.00 96.50 215 VAL A C 1
ATOM 1683 O O . VAL A 1 215 ? -38.843 12.844 28.373 1.00 96.50 215 VAL A O 1
ATOM 1686 N N . SER A 1 216 ? -40.677 12.039 29.380 1.00 95.75 216 SER A N 1
ATOM 1687 C CA . SER A 1 216 ? -40.007 10.840 29.907 1.00 95.75 216 SER A CA 1
ATOM 1688 C C . SER A 1 216 ? -39.524 9.910 28.791 1.00 95.75 216 SER A C 1
ATOM 1690 O O . SER A 1 216 ? -38.465 9.304 28.922 1.00 95.75 216 SER A O 1
ATOM 1692 N N . LEU A 1 217 ? -40.267 9.822 27.682 1.00 96.44 217 LEU A N 1
ATOM 1693 C CA . LEU A 1 217 ? -39.858 9.072 26.496 1.00 96.44 217 LEU A CA 1
ATOM 1694 C C . LEU A 1 217 ? -38.611 9.683 25.848 1.00 96.44 217 LEU A C 1
ATOM 1696 O O . LEU A 1 217 ? -37.679 8.948 25.535 1.00 96.44 217 LEU A O 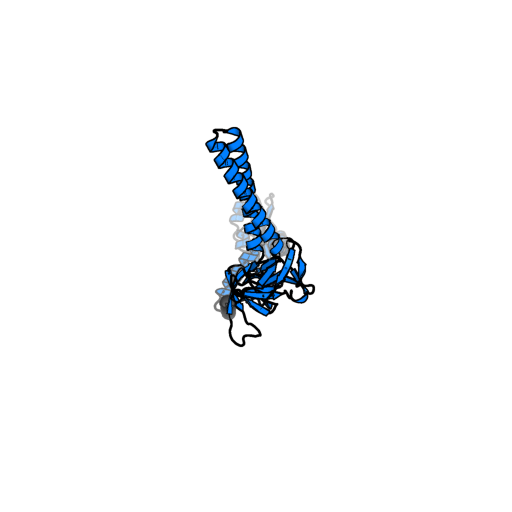1
ATOM 1700 N N . ALA A 1 218 ? -38.572 11.008 25.688 1.00 97.25 218 ALA A N 1
ATOM 1701 C CA . ALA A 1 218 ? -37.406 11.700 25.143 1.00 97.25 218 ALA A CA 1
ATOM 1702 C C . ALA A 1 218 ? -36.160 11.489 26.024 1.00 97.25 218 ALA A C 1
ATOM 1704 O O . ALA A 1 218 ? -35.095 11.164 25.511 1.00 97.25 218 ALA A O 1
ATOM 1705 N N . GLN A 1 219 ? -36.309 11.577 27.349 1.00 97.12 219 GLN A N 1
ATOM 1706 C CA . GLN A 1 219 ? -35.219 11.306 28.297 1.00 97.12 219 GLN A CA 1
ATOM 1707 C C . GLN A 1 219 ? -34.763 9.839 28.274 1.00 97.12 219 GLN A C 1
ATOM 1709 O O . GLN A 1 219 ? -33.576 9.549 28.383 1.00 97.12 219 GLN A O 1
ATOM 1714 N N . MET A 1 220 ? -35.697 8.896 28.109 1.00 97.62 220 MET A N 1
ATOM 1715 C CA . MET A 1 220 ? -35.362 7.480 27.950 1.00 97.62 220 MET A CA 1
ATOM 1716 C C . MET A 1 220 ? -34.536 7.246 26.677 1.00 97.62 220 MET A C 1
ATOM 1718 O O . MET A 1 220 ? -33.544 6.527 26.733 1.00 97.62 220 MET A O 1
ATOM 1722 N N . GLN A 1 221 ? -34.919 7.871 25.558 1.00 97.19 221 GLN A N 1
ATOM 1723 C CA . GLN A 1 221 ? -34.187 7.790 24.287 1.00 97.19 221 GLN A CA 1
ATOM 1724 C C . GLN A 1 221 ? -32.802 8.446 24.366 1.00 97.19 221 GLN A C 1
ATOM 1726 O O . GLN A 1 221 ? -31.843 7.938 23.786 1.00 97.19 221 GLN A O 1
ATOM 1731 N N . GLU A 1 222 ? -32.677 9.554 25.099 1.00 97.50 222 GLU A N 1
ATOM 1732 C CA . GLU A 1 222 ? -31.389 10.191 25.382 1.00 97.50 222 GLU A CA 1
ATOM 1733 C C . GLU A 1 222 ? -30.470 9.241 26.160 1.00 97.50 222 GLU A C 1
ATOM 1735 O O . GLU A 1 222 ? -29.365 8.951 25.701 1.00 97.50 222 GLU A O 1
ATOM 1740 N N . ALA A 1 223 ? -30.946 8.684 27.279 1.00 97.31 223 ALA A N 1
ATOM 1741 C CA . ALA A 1 223 ? -30.180 7.730 28.081 1.00 97.31 223 ALA A CA 1
ATOM 1742 C C . ALA A 1 223 ? -29.813 6.463 27.286 1.00 97.31 223 ALA A C 1
ATOM 1744 O O . ALA A 1 223 ? -28.713 5.934 27.430 1.00 97.31 223 ALA A O 1
ATOM 1745 N N . GLU A 1 224 ? -30.704 5.985 26.412 1.00 97.25 224 GLU A N 1
ATOM 1746 C CA . GLU A 1 224 ? -30.434 4.864 25.507 1.00 97.25 224 GLU A CA 1
ATOM 1747 C C . GLU A 1 224 ? -29.340 5.193 24.479 1.00 97.25 224 GLU A C 1
ATOM 1749 O O . GLU A 1 224 ? -28.461 4.367 24.233 1.00 97.25 224 GLU A O 1
ATOM 1754 N N . SER A 1 225 ? -29.336 6.412 23.935 1.00 98.12 225 SER A N 1
ATOM 1755 C CA . SER A 1 225 ? -28.303 6.871 22.998 1.00 98.12 225 SER A CA 1
ATOM 1756 C C . SER A 1 225 ? -26.934 6.988 23.674 1.00 98.12 225 SER A C 1
ATOM 1758 O O . SER A 1 225 ? -25.922 6.583 23.102 1.00 98.12 225 SER A O 1
ATOM 1760 N N . GLN A 1 226 ? -26.895 7.494 24.911 1.00 97.50 226 GLN A N 1
ATOM 1761 C CA . GLN A 1 226 ? -25.658 7.568 25.696 1.00 97.50 226 GLN A CA 1
ATOM 1762 C C . GLN A 1 226 ? -25.146 6.180 26.081 1.00 97.50 226 GLN A C 1
ATOM 1764 O O . GLN A 1 226 ? -23.951 5.906 25.976 1.00 97.50 226 GLN A O 1
ATOM 1769 N N . LEU A 1 227 ? -26.048 5.270 26.454 1.00 97.56 227 LEU A N 1
ATOM 1770 C CA . LEU A 1 227 ? -25.695 3.882 26.723 1.00 97.56 227 LEU A CA 1
ATOM 1771 C C . LEU A 1 227 ? -25.060 3.212 25.495 1.00 97.56 227 LEU A C 1
ATOM 1773 O O . LEU A 1 227 ? -24.016 2.579 25.629 1.00 97.56 227 LEU A O 1
ATOM 1777 N N . ALA A 1 228 ? -25.642 3.398 24.305 1.00 97.38 228 ALA A N 1
ATOM 1778 C CA . ALA A 1 228 ? -25.096 2.860 23.059 1.00 97.38 228 ALA A CA 1
ATOM 1779 C C . ALA A 1 228 ? -23.688 3.404 22.753 1.00 97.38 228 ALA A C 1
ATOM 1781 O O . ALA A 1 228 ? -22.813 2.646 22.336 1.00 97.38 228 ALA A O 1
ATOM 1782 N N . LEU A 1 229 ? -23.443 4.694 23.015 1.00 96.44 229 LEU A N 1
ATOM 1783 C CA . LEU A 1 229 ? -22.121 5.306 22.862 1.00 96.44 229 LEU A CA 1
ATOM 1784 C C . LEU A 1 229 ? -21.084 4.684 23.811 1.00 96.44 229 LEU A C 1
ATOM 1786 O O . LEU A 1 229 ? -19.950 4.420 23.406 1.00 96.44 229 LEU A O 1
ATOM 1790 N N . VAL A 1 230 ? -21.451 4.441 25.072 1.00 96.62 230 VAL A N 1
ATOM 1791 C CA . VAL A 1 230 ? -20.553 3.804 26.049 1.00 96.62 230 VAL A CA 1
ATOM 1792 C C . VAL A 1 230 ? -20.298 2.338 25.696 1.00 96.62 230 VAL A C 1
ATOM 1794 O O . VAL A 1 230 ? -19.154 1.891 25.766 1.00 96.62 230 VAL A O 1
ATOM 1797 N N . ASP A 1 231 ? -21.318 1.600 25.253 1.00 96.38 231 ASP A N 1
ATOM 1798 C CA . ASP A 1 231 ? -21.170 0.215 24.786 1.00 96.38 231 ASP A CA 1
ATOM 1799 C C . ASP A 1 231 ? -20.234 0.122 23.563 1.00 96.38 231 ASP A C 1
ATOM 1801 O O . ASP A 1 231 ? -19.401 -0.788 23.466 1.00 96.38 231 ASP A O 1
ATOM 1805 N N . GLU A 1 232 ? -20.294 1.098 22.652 1.00 95.75 232 GLU A N 1
ATOM 1806 C CA . GLU A 1 232 ? -19.358 1.196 21.530 1.00 95.75 232 GLU A CA 1
ATOM 1807 C C . GLU A 1 232 ? -17.924 1.480 22.003 1.00 95.75 232 GLU A C 1
ATOM 1809 O O . GLU A 1 232 ? -16.985 0.821 21.546 1.00 95.75 232 GLU A O 1
ATOM 1814 N N . LYS A 1 233 ? -17.736 2.407 22.953 1.00 94.94 233 LYS A N 1
ATOM 1815 C CA . LYS A 1 233 ? -16.417 2.670 23.555 1.00 94.94 233 LYS A CA 1
ATOM 1816 C C . LYS A 1 233 ? -15.855 1.431 24.251 1.00 94.94 233 LYS A C 1
ATOM 1818 O O . LYS A 1 233 ? -14.689 1.115 24.048 1.00 94.94 233 LYS A O 1
ATOM 1823 N N . LEU A 1 234 ? -16.670 0.691 25.003 1.00 95.25 234 LEU A N 1
ATOM 1824 C CA . LEU A 1 234 ? -16.264 -0.562 25.652 1.00 95.25 234 LEU A CA 1
ATOM 1825 C C . LEU A 1 234 ? -15.837 -1.624 24.637 1.00 95.25 234 LEU A C 1
ATOM 1827 O O . LEU A 1 234 ? -14.822 -2.290 24.825 1.00 95.25 234 LEU A O 1
ATOM 1831 N N . THR A 1 235 ? -16.569 -1.748 23.530 1.00 94.31 235 THR A N 1
ATOM 1832 C CA . THR A 1 235 ? -16.201 -2.669 22.446 1.00 94.31 235 THR A CA 1
ATOM 1833 C C . THR A 1 235 ? -14.856 -2.276 21.834 1.00 94.31 235 THR A C 1
ATOM 1835 O O . THR A 1 235 ? -13.993 -3.127 21.625 1.00 94.31 235 THR A O 1
ATOM 1838 N N . ARG A 1 236 ? -14.648 -0.975 21.599 1.00 93.69 236 ARG A N 1
ATOM 1839 C CA . ARG A 1 236 ? -13.402 -0.424 21.048 1.00 93.69 236 ARG A CA 1
ATOM 1840 C C . ARG A 1 236 ? -12.251 -0.376 22.064 1.00 93.69 236 ARG A C 1
ATOM 1842 O O . ARG A 1 236 ? -11.111 -0.211 21.651 1.00 93.69 236 ARG A O 1
ATOM 1849 N N . ALA A 1 237 ? -12.504 -0.550 23.364 1.00 94.62 237 ALA A N 1
ATOM 1850 C CA . ALA A 1 237 ? -11.458 -0.592 24.389 1.00 94.62 237 ALA A CA 1
ATOM 1851 C C . ALA A 1 237 ? -10.498 -1.778 24.190 1.00 94.62 237 ALA A C 1
ATOM 1853 O O . ALA A 1 237 ? -9.333 -1.699 24.580 1.00 94.62 237 ALA A O 1
ATOM 1854 N N . ASN A 1 238 ? -10.972 -2.849 23.547 1.00 94.12 238 ASN A N 1
ATOM 1855 C CA . ASN A 1 238 ? -10.152 -3.969 23.105 1.00 94.12 238 ASN A CA 1
ATOM 1856 C C . ASN A 1 238 ? -9.673 -3.725 21.671 1.00 94.12 238 ASN 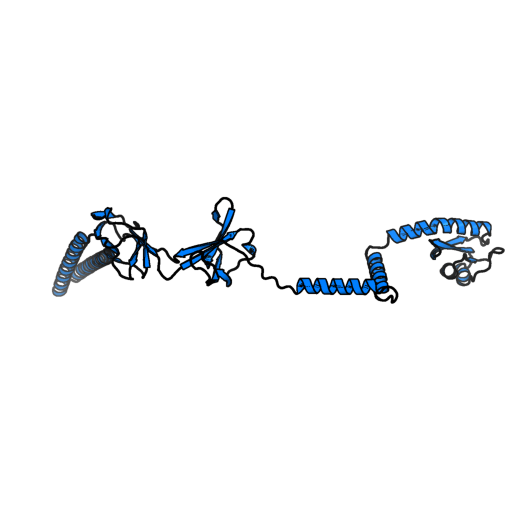A C 1
ATOM 1858 O O . ASN A 1 238 ? -10.433 -3.854 20.710 1.00 94.12 238 ASN A O 1
ATOM 1862 N N . ILE A 1 239 ? -8.393 -3.397 21.520 1.00 94.31 239 ILE A N 1
ATOM 1863 C CA . ILE A 1 239 ? -7.760 -3.239 20.216 1.00 94.31 239 ILE A CA 1
ATOM 1864 C C . ILE A 1 239 ? -7.452 -4.632 19.675 1.00 94.31 239 ILE A C 1
ATOM 1866 O O . ILE A 1 239 ? -6.608 -5.340 20.223 1.00 94.31 239 ILE A O 1
ATOM 1870 N N . VAL A 1 240 ? -8.124 -5.020 18.592 1.00 94.88 240 VAL A N 1
ATOM 1871 C CA . VAL A 1 240 ? -7.965 -6.328 17.941 1.00 94.88 240 VAL A CA 1
ATOM 1872 C C . VAL A 1 240 ? -7.284 -6.214 16.578 1.00 94.88 240 VAL A C 1
ATOM 1874 O O . VAL A 1 240 ? -7.347 -5.174 15.920 1.00 94.88 240 VAL A O 1
ATOM 1877 N N . ALA A 1 241 ? -6.651 -7.296 16.130 1.00 94.19 241 ALA A N 1
ATOM 1878 C CA . ALA A 1 241 ? -6.057 -7.370 14.801 1.00 94.19 241 ALA A CA 1
ATOM 1879 C C . ALA A 1 241 ? -7.143 -7.395 13.702 1.00 94.19 241 ALA A C 1
ATOM 1881 O O . ALA A 1 241 ? -8.051 -8.229 13.760 1.00 94.19 241 ALA A O 1
ATOM 1882 N N . PRO A 1 242 ? -7.066 -6.533 12.671 1.00 91.06 242 PRO A N 1
ATOM 1883 C CA . PRO A 1 242 ? -8.055 -6.502 11.591 1.00 91.06 242 PRO A CA 1
ATOM 1884 C C . PRO A 1 242 ? -7.939 -7.677 10.604 1.00 91.06 242 PRO A C 1
ATOM 1886 O O . PRO A 1 242 ? -8.916 -7.977 9.919 1.00 91.06 242 PRO A O 1
ATOM 1889 N N . PHE A 1 243 ? -6.773 -8.323 10.523 1.00 90.94 243 PHE A N 1
ATOM 1890 C CA . PHE A 1 243 ? -6.464 -9.456 9.644 1.00 90.94 243 PHE A CA 1
ATOM 1891 C C . PHE A 1 243 ? -5.336 -10.317 10.243 1.00 90.94 243 PHE A C 1
ATOM 1893 O O . PHE A 1 243 ? -4.682 -9.894 11.200 1.00 90.94 243 PHE A O 1
ATOM 1900 N N . ASP A 1 244 ? -5.114 -11.505 9.676 1.00 91.00 244 ASP A N 1
ATOM 1901 C CA . ASP A 1 244 ? -3.982 -12.379 10.010 1.00 91.00 244 ASP A CA 1
ATOM 1902 C C . ASP A 1 244 ? -2.662 -11.759 9.521 1.00 91.00 244 ASP A C 1
ATOM 1904 O O . ASP A 1 244 ? -2.536 -11.382 8.355 1.00 91.00 244 ASP A O 1
ATOM 1908 N N . GLY A 1 245 ? -1.661 -11.642 10.392 1.00 91.19 245 GLY A N 1
ATOM 1909 C CA . GLY A 1 245 ? -0.417 -10.965 10.033 1.00 91.19 245 GLY A CA 1
ATOM 1910 C C . GLY A 1 245 ? 0.653 -11.005 11.112 1.00 91.19 245 GLY A C 1
ATOM 1911 O O . GLY A 1 245 ? 0.527 -11.692 12.123 1.00 91.19 245 GLY A O 1
ATOM 1912 N N . ILE A 1 246 ? 1.722 -10.248 10.898 1.00 91.56 246 ILE A N 1
ATOM 1913 C CA . ILE A 1 246 ? 2.819 -10.062 11.845 1.00 91.56 246 ILE A CA 1
ATOM 1914 C C . ILE A 1 246 ? 2.873 -8.609 12.316 1.00 91.56 246 ILE A C 1
ATOM 1916 O O . ILE A 1 246 ? 2.630 -7.675 11.548 1.00 91.56 246 ILE A O 1
ATOM 1920 N N . ILE A 1 247 ? 3.200 -8.411 13.591 1.00 92.38 247 ILE A N 1
ATOM 1921 C CA . ILE A 1 247 ? 3.430 -7.078 14.151 1.00 92.38 247 ILE A CA 1
ATOM 1922 C C . ILE A 1 247 ? 4.821 -6.606 13.722 1.00 92.38 247 ILE A C 1
ATOM 1924 O O . ILE A 1 247 ? 5.829 -7.171 14.148 1.00 92.38 247 ILE A O 1
ATOM 1928 N N . VAL A 1 248 ? 4.872 -5.564 12.897 1.00 88.94 248 VAL A N 1
ATOM 1929 C CA . VAL A 1 248 ? 6.105 -4.946 12.390 1.00 88.94 248 VAL A CA 1
ATOM 1930 C C . VAL A 1 248 ? 6.753 -4.095 13.478 1.00 88.94 248 VAL A C 1
ATOM 1932 O O . VAL A 1 248 ? 7.945 -4.228 13.753 1.00 88.94 248 VAL A O 1
ATOM 1935 N N . SER A 1 249 ? 5.956 -3.244 14.125 1.00 88.00 249 SER A N 1
ATOM 1936 C CA . SER A 1 249 ? 6.419 -2.303 15.142 1.00 88.00 249 SER A CA 1
ATOM 1937 C C . SER A 1 249 ? 5.381 -2.132 16.260 1.00 88.00 249 SER A C 1
ATOM 1939 O O . SER A 1 249 ? 4.181 -2.336 16.060 1.00 88.00 249 SER A O 1
ATOM 1941 N N . GLY A 1 250 ? 5.864 -1.809 17.464 1.00 83.56 250 GLY A N 1
ATOM 1942 C CA . GLY A 1 250 ? 5.052 -1.652 18.676 1.00 83.56 250 GLY A CA 1
ATOM 1943 C C . GLY A 1 250 ? 5.524 -2.556 19.817 1.00 83.56 250 GLY A C 1
ATOM 1944 O O . GLY A 1 250 ? 5.324 -3.772 19.795 1.00 83.56 250 GLY A O 1
ATOM 1945 N N . ASP A 1 251 ? 6.149 -1.949 20.826 1.00 84.44 251 ASP A N 1
ATOM 1946 C CA . ASP A 1 251 ? 6.393 -2.568 22.131 1.00 84.44 251 ASP A CA 1
ATOM 1947 C C . ASP A 1 251 ? 5.815 -1.655 23.211 1.00 84.44 251 ASP A C 1
ATOM 1949 O O . ASP A 1 251 ? 6.402 -0.642 23.596 1.00 84.44 251 ASP A O 1
ATOM 1953 N N . LEU A 1 252 ? 4.615 -2.002 23.665 1.00 84.50 252 LEU A N 1
ATOM 1954 C CA . LEU A 1 252 ? 3.896 -1.237 24.675 1.00 84.50 252 LEU A CA 1
ATOM 1955 C C . LEU A 1 252 ? 4.173 -1.733 26.097 1.00 84.50 252 LEU A C 1
ATOM 1957 O O . LEU A 1 252 ? 3.566 -1.223 27.036 1.00 84.50 252 LEU A O 1
ATOM 1961 N N . SER A 1 253 ? 5.094 -2.685 26.288 1.00 81.81 253 SER A N 1
ATOM 1962 C CA . SER A 1 253 ? 5.392 -3.257 27.609 1.00 81.81 253 SER A CA 1
ATOM 1963 C C . SER A 1 253 ? 5.827 -2.185 28.616 1.00 81.81 253 SER A C 1
ATOM 1965 O O . SER A 1 253 ? 5.518 -2.278 29.800 1.00 81.81 253 SER A O 1
ATOM 1967 N N . GLN A 1 254 ? 6.509 -1.137 28.141 1.00 83.50 254 GLN A N 1
ATOM 1968 C CA . GLN A 1 254 ? 6.956 0.001 28.958 1.00 83.50 254 GLN A CA 1
ATOM 1969 C C . GLN A 1 254 ? 5.883 1.087 29.137 1.00 83.50 254 GLN A C 1
ATOM 1971 O O . GLN A 1 254 ? 6.039 1.977 29.967 1.00 83.50 254 GLN A O 1
ATOM 1976 N N . LEU A 1 255 ? 4.808 1.028 28.349 1.00 83.88 255 LEU A N 1
ATOM 1977 C CA . LEU A 1 255 ? 3.713 1.999 28.329 1.00 83.88 255 LEU A CA 1
ATOM 1978 C C . LEU A 1 255 ? 2.461 1.482 29.054 1.00 83.88 255 LEU A C 1
ATOM 1980 O O . LEU A 1 255 ? 1.434 2.162 29.063 1.00 83.88 255 LEU A O 1
ATOM 1984 N N . LEU A 1 256 ? 2.529 0.304 29.680 1.00 89.38 256 LEU A N 1
ATOM 1985 C CA . LEU A 1 256 ? 1.465 -0.214 30.538 1.00 89.38 256 LEU A CA 1
ATOM 1986 C C . LEU A 1 256 ? 1.188 0.770 31.683 1.00 89.38 256 LEU A C 1
ATOM 1988 O O . LEU A 1 256 ? 2.101 1.217 32.375 1.00 89.38 256 LEU A O 1
ATOM 1992 N N . GLY A 1 257 ? -0.079 1.135 31.858 1.00 86.94 257 GLY A N 1
ATOM 1993 C CA . GLY A 1 257 ? -0.528 2.150 32.809 1.00 86.94 257 GLY A CA 1
ATOM 1994 C C . GLY A 1 257 ? -0.272 3.599 32.380 1.00 86.94 257 GLY A C 1
ATOM 1995 O O . GLY A 1 257 ? -0.649 4.512 33.111 1.00 86.94 257 GLY A O 1
ATOM 1996 N N . SER A 1 258 ? 0.343 3.844 31.218 1.00 89.25 258 SER A N 1
ATOM 1997 C CA . SER A 1 258 ? 0.531 5.203 30.699 1.00 89.25 258 SER A CA 1
ATOM 1998 C C . SER A 1 258 ? -0.723 5.711 29.973 1.00 89.25 258 SER A C 1
ATOM 2000 O O . SER A 1 258 ? -1.464 4.904 29.394 1.00 89.25 258 SER A O 1
ATOM 2002 N N . PRO A 1 259 ? -0.976 7.034 29.991 1.00 92.88 259 PRO A N 1
ATOM 2003 C CA . PRO A 1 259 ? -2.045 7.625 29.203 1.00 92.88 259 PRO A CA 1
ATOM 2004 C C . PRO A 1 259 ? -1.716 7.559 27.706 1.00 92.88 259 PRO A C 1
ATOM 2006 O O . PRO A 1 259 ? -0.580 7.784 27.271 1.00 92.88 259 PRO A O 1
ATOM 2009 N N . VAL A 1 260 ? -2.735 7.265 26.909 1.00 93.38 260 VAL A N 1
ATOM 2010 C CA . VAL A 1 260 ? -2.703 7.274 25.450 1.00 93.38 260 VAL A CA 1
ATOM 2011 C C . VAL A 1 260 ? -3.788 8.203 24.930 1.00 93.38 260 VAL A C 1
ATOM 2013 O O . VAL A 1 260 ? -4.895 8.238 25.460 1.00 93.38 260 VAL A O 1
ATOM 2016 N N . GLU A 1 261 ? -3.441 8.956 23.894 1.00 94.81 261 GLU A N 1
ATOM 2017 C CA . GLU A 1 261 ? -4.348 9.875 23.211 1.00 94.81 261 GLU A CA 1
ATOM 2018 C C . GLU A 1 261 ? -5.020 9.171 22.031 1.00 94.81 261 GLU A C 1
ATOM 2020 O O . GLU A 1 261 ? -4.437 8.282 21.399 1.00 94.81 261 GLU A O 1
ATOM 2025 N N . GLN A 1 262 ? -6.232 9.597 21.702 1.00 93.75 262 GLN A N 1
ATOM 2026 C CA . GLN A 1 262 ? -6.968 9.151 20.535 1.00 93.75 262 GLN A CA 1
ATOM 2027 C C . GLN A 1 262 ? -6.137 9.357 19.262 1.00 93.75 262 GLN A C 1
ATOM 2029 O O . GLN A 1 262 ? -5.574 10.419 19.012 1.00 93.75 262 GLN A O 1
ATOM 2034 N N . GLY A 1 263 ? -6.082 8.323 18.423 1.00 93.06 263 GLY A N 1
ATOM 2035 C CA . GLY A 1 263 ? -5.320 8.330 17.176 1.00 93.06 263 GLY A CA 1
ATOM 2036 C C . GLY A 1 263 ? -3.836 8.003 17.341 1.00 93.06 263 GLY A C 1
ATOM 2037 O O . GLY A 1 263 ? -3.157 7.805 16.335 1.00 93.06 263 GLY A O 1
ATOM 2038 N N . LYS A 1 264 ? -3.325 7.864 18.573 1.00 92.56 264 LYS A N 1
ATOM 2039 C CA . LYS A 1 264 ? -1.952 7.402 18.804 1.00 92.56 264 LYS A CA 1
ATOM 2040 C C . LYS A 1 264 ? -1.761 6.003 18.219 1.00 92.56 264 LYS A C 1
ATOM 2042 O O . LYS A 1 264 ? -2.509 5.081 18.545 1.00 92.56 264 LYS A O 1
ATOM 2047 N N . GLN A 1 265 ? -0.743 5.841 17.377 1.00 93.31 265 GLN A N 1
ATOM 2048 C CA . GLN A 1 265 ? -0.350 4.543 16.833 1.00 93.31 265 GLN A CA 1
ATOM 2049 C C . GLN A 1 265 ? 0.232 3.663 17.942 1.00 93.31 265 GLN A C 1
ATOM 2051 O O . GLN A 1 265 ? 1.188 4.044 18.615 1.00 93.31 265 GLN A O 1
ATOM 2056 N N . LEU A 1 266 ? -0.379 2.495 18.134 1.00 92.62 266 LEU A N 1
ATOM 2057 C CA . LEU A 1 266 ? -0.008 1.520 19.157 1.00 92.62 266 LEU A CA 1
ATOM 2058 C C . LEU A 1 266 ? 0.800 0.370 18.551 1.00 92.62 266 LEU A C 1
ATOM 2060 O O . LEU A 1 266 ? 1.857 0.016 19.068 1.00 92.62 266 LEU A O 1
ATOM 2064 N N . PHE A 1 267 ? 0.314 -0.172 17.433 1.00 93.75 267 PHE A N 1
ATOM 2065 C CA . PHE A 1 267 ? 0.973 -1.241 16.687 1.00 93.75 267 PHE A CA 1
ATOM 2066 C C . PHE A 1 267 ? 0.891 -0.995 15.188 1.00 93.75 267 PHE A C 1
ATOM 2068 O O . PHE A 1 267 ? -0.006 -0.309 14.698 1.00 93.75 267 PHE A O 1
ATOM 2075 N N . GLU A 1 268 ? 1.793 -1.633 14.461 1.00 92.25 268 GLU A N 1
ATOM 2076 C CA . GLU A 1 268 ? 1.792 -1.696 13.009 1.00 92.25 268 GLU A CA 1
ATOM 2077 C C . GLU A 1 268 ? 1.763 -3.157 12.569 1.00 92.25 268 GLU A C 1
ATOM 2079 O O . GLU A 1 268 ? 2.603 -3.953 12.993 1.00 92.25 268 GLU A O 1
ATOM 2084 N N . LEU A 1 269 ? 0.779 -3.517 11.748 1.00 91.31 269 LEU A N 1
ATOM 2085 C CA . LEU A 1 269 ? 0.561 -4.884 11.289 1.00 91.31 269 LEU A CA 1
ATOM 2086 C C . LEU A 1 269 ? 0.807 -4.988 9.790 1.00 91.31 269 LEU A C 1
ATOM 2088 O O . LEU A 1 269 ? 0.335 -4.142 9.034 1.00 91.31 269 LEU A O 1
ATOM 2092 N N . ALA A 1 270 ? 1.473 -6.060 9.372 1.00 89.00 270 ALA A N 1
ATOM 2093 C CA . ALA A 1 270 ? 1.624 -6.429 7.971 1.00 89.00 270 ALA A CA 1
ATOM 2094 C C . ALA A 1 270 ? 1.086 -7.851 7.737 1.00 89.00 270 ALA A C 1
ATOM 2096 O O . ALA A 1 270 ? 1.322 -8.731 8.570 1.00 89.00 270 ALA A O 1
ATOM 2097 N N . PRO A 1 271 ? 0.353 -8.100 6.642 1.00 87.56 271 PRO A N 1
ATOM 2098 C CA . PRO A 1 271 ? -0.089 -9.441 6.279 1.00 87.56 271 PRO A CA 1
ATOM 2099 C C . PRO A 1 271 ? 1.112 -10.336 5.935 1.00 87.56 271 PRO A C 1
ATOM 2101 O O . PRO A 1 271 ? 2.133 -9.856 5.446 1.00 87.56 271 PRO A O 1
ATOM 2104 N N . LEU A 1 272 ? 0.992 -11.639 6.214 1.00 76.75 272 LEU A N 1
ATOM 2105 C CA . LEU A 1 272 ? 2.055 -12.622 5.956 1.00 76.75 272 LEU A CA 1
ATOM 2106 C C . LEU A 1 272 ? 2.117 -13.081 4.495 1.00 76.75 272 LEU A C 1
ATOM 2108 O O . LEU A 1 272 ? 3.195 -13.404 4.022 1.00 76.75 272 LEU A O 1
ATOM 2112 N N . ASP A 1 273 ? 0.983 -13.099 3.793 1.00 72.88 273 ASP A N 1
ATOM 2113 C CA . ASP A 1 273 ? 0.866 -13.731 2.467 1.00 72.88 273 ASP A CA 1
ATOM 2114 C C . ASP A 1 273 ? 0.664 -12.717 1.328 1.00 72.88 273 ASP A C 1
ATOM 2116 O O . ASP A 1 273 ? 0.362 -13.086 0.196 1.00 72.88 273 ASP A O 1
ATOM 2120 N N . ALA A 1 274 ? 0.809 -11.430 1.632 1.00 69.75 274 ALA A N 1
ATOM 2121 C CA . ALA A 1 274 ? 0.547 -10.332 0.716 1.00 69.75 274 ALA A CA 1
ATOM 2122 C C . ALA A 1 274 ? 1.783 -9.433 0.656 1.00 69.75 274 ALA A C 1
ATOM 2124 O O . ALA A 1 274 ? 2.001 -8.565 1.508 1.00 69.75 274 ALA A O 1
ATOM 2125 N N . TYR A 1 275 ? 2.620 -9.693 -0.343 1.00 73.50 275 TYR A N 1
ATOM 2126 C CA . TYR A 1 275 ? 3.824 -8.933 -0.641 1.00 73.50 275 TYR A CA 1
ATOM 2127 C C . TYR A 1 275 ? 3.648 -8.237 -1.983 1.00 73.50 275 TYR A C 1
ATOM 2129 O O . TYR A 1 275 ? 3.122 -8.831 -2.919 1.00 73.50 275 TYR A O 1
ATOM 2137 N N . ARG A 1 276 ? 4.135 -7.002 -2.079 1.00 81.38 276 ARG A N 1
ATOM 2138 C CA . ARG A 1 276 ? 4.290 -6.285 -3.344 1.00 81.38 276 ARG A CA 1
ATOM 2139 C C . ARG A 1 276 ? 5.772 -6.154 -3.663 1.00 81.38 276 ARG A C 1
ATOM 2141 O O . ARG A 1 276 ? 6.605 -5.984 -2.764 1.00 81.38 276 ARG A O 1
ATOM 2148 N N . VAL A 1 277 ? 6.115 -6.215 -4.938 1.00 86.50 277 VAL A N 1
ATOM 2149 C CA . VAL A 1 277 ? 7.484 -6.026 -5.403 1.00 86.50 277 VAL A CA 1
ATOM 2150 C C . VAL A 1 277 ? 7.599 -4.613 -5.944 1.00 86.50 277 VAL A C 1
ATOM 2152 O O . VAL A 1 277 ? 6.928 -4.231 -6.897 1.00 86.50 277 VAL A O 1
ATOM 2155 N N . ILE A 1 278 ? 8.476 -3.822 -5.334 1.00 88.38 278 ILE A N 1
ATOM 2156 C CA . ILE A 1 278 ? 8.807 -2.490 -5.822 1.00 88.38 278 ILE A CA 1
ATOM 2157 C C . ILE A 1 278 ? 10.075 -2.582 -6.658 1.00 88.38 278 ILE A C 1
ATOM 2159 O O . ILE A 1 278 ? 11.169 -2.845 -6.148 1.00 88.38 278 ILE A O 1
ATOM 2163 N N . LEU A 1 279 ? 9.931 -2.345 -7.955 1.00 89.75 279 LEU A N 1
ATOM 2164 C CA . LEU A 1 279 ? 11.033 -2.251 -8.899 1.00 89.75 279 LEU A CA 1
ATOM 2165 C C . LEU A 1 279 ? 11.491 -0.796 -8.978 1.00 89.75 279 LEU A C 1
ATOM 2167 O O . LEU A 1 279 ? 10.711 0.111 -9.268 1.00 89.75 279 LEU A O 1
ATOM 2171 N N . LYS A 1 280 ? 12.779 -0.583 -8.727 1.00 89.88 280 LYS A N 1
ATOM 2172 C CA . LYS A 1 280 ? 13.457 0.708 -8.836 1.00 89.88 280 LYS A CA 1
ATOM 2173 C C . LYS A 1 280 ? 14.036 0.858 -10.239 1.00 89.88 280 LYS A C 1
ATOM 2175 O O . LYS A 1 280 ? 15.155 0.405 -10.493 1.00 89.88 280 LYS A O 1
ATOM 2180 N N . VAL A 1 281 ? 13.258 1.444 -11.148 1.00 89.94 281 VAL A N 1
ATOM 2181 C CA . VAL A 1 281 ? 13.626 1.635 -12.562 1.00 89.94 281 VAL A CA 1
ATOM 2182 C C . VAL A 1 281 ? 14.277 3.009 -12.742 1.00 89.94 281 VAL A C 1
ATOM 2184 O O . VAL A 1 281 ? 13.759 4.010 -12.250 1.00 89.94 281 VAL A O 1
ATOM 2187 N N . GLU A 1 282 ? 15.420 3.086 -13.428 1.00 89.56 282 GLU A N 1
ATOM 2188 C CA . GLU A 1 282 ? 16.060 4.376 -13.724 1.00 89.56 282 GLU A CA 1
ATOM 2189 C C . GLU A 1 282 ? 15.238 5.182 -14.754 1.00 89.56 282 GLU A C 1
ATOM 2191 O O . GLU A 1 282 ? 14.639 4.615 -15.667 1.00 89.56 282 GLU A O 1
ATOM 2196 N N . ASP A 1 283 ? 15.267 6.517 -14.663 1.00 85.81 283 ASP A N 1
ATOM 2197 C CA . ASP A 1 283 ? 14.568 7.442 -15.584 1.00 85.81 283 ASP A CA 1
ATOM 2198 C C . ASP A 1 283 ? 14.842 7.179 -17.078 1.00 85.81 283 ASP A C 1
ATOM 2200 O O . ASP A 1 283 ? 13.997 7.418 -17.936 1.00 85.81 283 ASP A O 1
ATOM 2204 N N . ARG A 1 284 ? 16.015 6.633 -17.411 1.00 87.81 284 ARG A N 1
ATOM 2205 C CA . ARG A 1 284 ? 16.366 6.315 -18.801 1.00 87.81 284 ARG A CA 1
ATOM 2206 C C . ARG A 1 284 ? 15.498 5.194 -19.398 1.00 87.81 284 ARG A C 1
ATOM 2208 O O . ARG A 1 284 ? 15.226 5.235 -20.593 1.00 87.81 284 ARG A O 1
ATOM 2215 N N . ASP A 1 285 ? 15.090 4.225 -18.575 1.00 88.00 285 ASP A N 1
ATOM 2216 C CA . ASP A 1 285 ? 14.449 2.976 -19.009 1.00 88.00 285 ASP A CA 1
ATOM 2217 C C . ASP A 1 285 ? 12.934 2.983 -18.732 1.00 88.00 285 ASP A C 1
ATOM 2219 O O . ASP A 1 285 ? 12.191 2.171 -19.280 1.00 88.00 285 ASP A O 1
ATOM 2223 N N . ILE A 1 286 ? 12.441 3.922 -17.911 1.00 86.75 286 ILE A N 1
ATOM 2224 C CA . ILE A 1 286 ? 11.021 3.991 -17.521 1.00 86.75 286 ILE A CA 1
ATOM 2225 C C . ILE A 1 286 ? 10.074 4.152 -18.714 1.00 86.75 286 ILE A C 1
ATOM 2227 O O . ILE A 1 286 ? 8.928 3.721 -18.653 1.00 86.75 286 ILE A O 1
ATOM 2231 N N . ARG A 1 287 ? 10.549 4.744 -19.818 1.00 87.69 287 ARG A N 1
ATOM 2232 C CA . ARG A 1 287 ? 9.749 4.965 -21.034 1.00 87.69 287 ARG A CA 1
ATOM 2233 C C . ARG A 1 287 ? 9.290 3.667 -21.691 1.00 87.69 287 ARG A C 1
ATOM 2235 O O . ARG A 1 287 ? 8.287 3.687 -22.398 1.00 87.69 287 ARG A O 1
ATOM 2242 N N . ASP A 1 288 ? 10.015 2.578 -21.466 1.00 87.56 288 ASP A N 1
ATOM 2243 C CA . ASP A 1 288 ? 9.717 1.277 -22.056 1.00 87.56 288 ASP A CA 1
ATOM 2244 C C . ASP A 1 288 ? 8.865 0.401 -21.117 1.00 87.56 288 ASP A C 1
ATOM 2246 O O . ASP A 1 288 ? 8.291 -0.601 -21.557 1.00 87.56 288 ASP A O 1
ATOM 2250 N N . VAL A 1 289 ? 8.706 0.804 -19.847 1.00 89.19 289 VAL A N 1
ATOM 2251 C CA . VAL A 1 289 ? 7.970 0.059 -18.816 1.00 89.19 289 VAL A CA 1
ATOM 2252 C C . VAL A 1 289 ? 6.517 0.524 -18.718 1.00 89.19 289 VAL A C 1
ATOM 2254 O O . VAL A 1 289 ? 6.234 1.700 -18.500 1.00 89.19 289 VAL A O 1
ATOM 2257 N N . HIS A 1 290 ? 5.580 -0.416 -18.842 1.00 89.38 290 HIS A N 1
ATOM 2258 C CA . HIS A 1 290 ? 4.139 -0.150 -18.837 1.00 89.38 290 HIS A CA 1
ATOM 2259 C C . HIS A 1 290 ? 3.384 -1.162 -17.966 1.00 89.38 290 HIS A C 1
ATOM 2261 O O . HIS A 1 290 ? 3.807 -2.309 -17.823 1.00 89.38 290 HIS A O 1
ATOM 2267 N N . ALA A 1 291 ? 2.228 -0.757 -17.433 1.00 90.31 291 ALA A N 1
ATOM 2268 C CA . ALA A 1 291 ? 1.326 -1.671 -16.734 1.00 90.31 291 ALA A CA 1
ATOM 2269 C C . ALA A 1 291 ? 0.851 -2.812 -17.659 1.00 90.31 291 ALA A C 1
ATOM 2271 O O . ALA A 1 291 ? 0.594 -2.597 -18.846 1.00 90.31 291 ALA A O 1
ATOM 2272 N N . GLY A 1 292 ? 0.753 -4.023 -17.113 1.00 90.12 292 GLY A N 1
ATOM 2273 C CA . GLY A 1 292 ? 0.433 -5.271 -17.810 1.00 90.12 292 GLY A CA 1
ATOM 2274 C C . GLY A 1 292 ? 1.640 -6.006 -18.404 1.00 90.12 292 GLY A C 1
ATOM 2275 O O . GLY A 1 292 ? 1.492 -7.099 -18.955 1.00 90.12 292 GLY A O 1
ATOM 2276 N N . GLN A 1 293 ? 2.847 -5.434 -18.331 1.00 91.12 293 GLN A N 1
ATOM 2277 C CA . GLN A 1 293 ? 4.056 -6.122 -18.784 1.00 91.12 293 GLN A CA 1
ATOM 2278 C C . GLN A 1 293 ? 4.454 -7.230 -17.813 1.00 91.12 293 GLN A C 1
ATOM 2280 O O . GLN A 1 293 ? 4.383 -7.069 -16.597 1.00 91.12 293 GLN A O 1
ATOM 2285 N N . LYS A 1 294 ? 4.923 -8.347 -18.367 1.00 91.50 294 LYS A N 1
ATOM 2286 C CA . LYS A 1 294 ? 5.433 -9.473 -17.587 1.00 91.50 294 LYS A CA 1
ATOM 2287 C C . LYS A 1 294 ? 6.929 -9.330 -17.376 1.00 91.50 294 LYS A C 1
ATOM 2289 O O . LYS A 1 294 ? 7.651 -8.932 -18.289 1.00 91.50 294 LYS A O 1
ATOM 2294 N N . GLY A 1 295 ? 7.385 -9.704 -16.193 1.00 89.62 295 GLY A N 1
ATOM 2295 C CA . GLY A 1 295 ? 8.795 -9.740 -15.853 1.00 89.62 295 GLY A CA 1
ATOM 2296 C C . GLY A 1 295 ? 9.138 -10.967 -15.029 1.00 89.62 295 GLY A C 1
ATOM 2297 O O . GLY A 1 295 ? 8.267 -11.719 -14.596 1.00 89.62 295 GLY A O 1
ATOM 2298 N N . THR A 1 296 ? 10.435 -11.159 -14.825 1.00 90.62 296 THR A N 1
ATOM 2299 C CA . THR A 1 296 ? 10.964 -12.252 -14.016 1.00 90.62 296 THR A CA 1
ATOM 2300 C C . THR A 1 296 ? 11.773 -11.664 -12.870 1.00 90.62 296 THR A C 1
ATOM 2302 O O . THR A 1 296 ? 12.723 -10.910 -13.090 1.00 90.62 296 THR A O 1
ATOM 2305 N N . LEU A 1 297 ? 11.394 -12.005 -11.643 1.00 88.12 297 LEU A N 1
ATOM 2306 C CA . LEU A 1 297 ? 12.052 -11.593 -10.414 1.00 88.12 297 LEU A CA 1
ATOM 2307 C C . LEU A 1 297 ? 12.987 -12.698 -9.932 1.00 88.12 297 LEU A C 1
ATOM 2309 O O . LEU A 1 297 ? 12.598 -13.857 -9.813 1.00 88.12 297 LEU A O 1
ATOM 2313 N N . VAL A 1 298 ? 14.214 -12.314 -9.591 1.00 87.38 298 VAL A N 1
ATOM 2314 C CA . VAL A 1 298 ? 15.191 -13.197 -8.953 1.00 87.38 298 VAL A CA 1
ATOM 2315 C C . VAL A 1 298 ? 15.543 -12.605 -7.595 1.00 87.38 298 VAL A C 1
ATOM 2317 O O . VAL A 1 298 ? 16.067 -11.494 -7.510 1.00 87.38 298 VAL A O 1
ATOM 2320 N N . LEU A 1 299 ? 15.235 -13.335 -6.524 1.00 82.88 299 LEU A N 1
ATOM 2321 C CA . LEU A 1 299 ? 15.477 -12.901 -5.150 1.00 82.88 299 LEU A CA 1
ATOM 2322 C C . LEU A 1 299 ? 16.818 -13.437 -4.650 1.00 82.88 299 LEU A C 1
ATOM 2324 O O . LEU A 1 299 ? 17.091 -14.629 -4.736 1.00 82.88 299 LEU A O 1
ATOM 2328 N N . THR A 1 300 ? 17.633 -12.583 -4.031 1.00 80.56 300 THR A N 1
ATOM 2329 C CA . THR A 1 300 ? 18.945 -12.981 -3.486 1.00 80.56 300 THR A CA 1
ATOM 2330 C C . THR A 1 300 ? 18.846 -14.111 -2.452 1.00 80.56 300 THR A C 1
ATOM 2332 O O . THR A 1 300 ? 19.764 -14.915 -2.329 1.00 80.56 300 THR A O 1
ATOM 2335 N N . GLY A 1 301 ? 17.737 -14.173 -1.704 1.00 75.81 301 GLY A N 1
ATOM 2336 C CA . GLY A 1 301 ? 17.490 -15.199 -0.686 1.00 75.81 301 GLY A CA 1
ATOM 2337 C C . GLY A 1 301 ? 16.889 -16.505 -1.216 1.00 75.81 301 GLY A C 1
ATOM 2338 O O . GLY A 1 301 ? 16.894 -17.496 -0.491 1.00 75.81 301 GLY A O 1
ATOM 2339 N N . LEU A 1 302 ? 16.397 -16.525 -2.459 1.00 74.75 302 LEU A N 1
ATOM 2340 C CA . LEU A 1 302 ? 15.759 -17.685 -3.081 1.00 74.75 302 LEU A CA 1
ATOM 2341 C C . LEU A 1 302 ? 16.612 -18.121 -4.277 1.00 74.75 302 LEU A C 1
ATOM 2343 O O . LEU A 1 302 ? 16.483 -17.624 -5.393 1.00 74.75 302 LEU A O 1
ATOM 2347 N N . THR A 1 303 ? 17.576 -19.004 -4.017 1.00 68.56 303 THR A N 1
ATOM 2348 C CA . THR A 1 303 ? 18.550 -19.412 -5.037 1.00 68.56 303 THR A CA 1
ATOM 2349 C C . THR A 1 303 ? 17.904 -20.322 -6.084 1.00 68.56 303 THR A C 1
ATOM 2351 O O . THR A 1 303 ? 17.528 -21.449 -5.791 1.00 68.56 303 THR A O 1
ATOM 2354 N N . GLY A 1 304 ? 17.817 -19.839 -7.327 1.00 68.56 304 GLY A N 1
ATOM 2355 C CA . GLY A 1 304 ? 17.473 -20.648 -8.505 1.00 68.56 304 GLY A CA 1
ATOM 2356 C C . GLY A 1 304 ? 16.010 -20.615 -8.955 1.00 68.56 304 GLY A C 1
ATOM 2357 O O . GLY A 1 304 ? 15.730 -21.102 -10.047 1.00 68.56 304 GLY A O 1
ATOM 2358 N N . GLU A 1 305 ? 15.102 -20.009 -8.187 1.00 78.62 305 GLU A N 1
ATOM 2359 C CA . GLU A 1 305 ? 13.706 -19.832 -8.599 1.00 78.62 305 GLU A CA 1
ATOM 2360 C C . GLU A 1 305 ? 13.468 -18.407 -9.101 1.00 78.62 305 GLU A C 1
ATOM 2362 O O . GLU A 1 305 ? 13.669 -17.420 -8.392 1.00 78.62 305 GLU A O 1
ATOM 2367 N N . ALA A 1 306 ? 13.068 -18.323 -10.366 1.00 83.38 306 ALA A N 1
ATOM 2368 C CA . ALA A 1 306 ? 12.587 -17.108 -10.995 1.00 83.38 306 ALA A CA 1
ATOM 2369 C C . ALA A 1 306 ? 11.071 -17.039 -10.781 1.00 83.38 306 ALA A C 1
ATOM 2371 O O . ALA A 1 306 ? 10.356 -17.978 -11.129 1.00 83.38 306 ALA A O 1
ATOM 2372 N N . LEU A 1 307 ? 10.597 -15.945 -10.192 1.00 86.19 307 LEU A N 1
ATOM 2373 C CA . LEU A 1 307 ? 9.175 -15.696 -9.989 1.00 86.19 307 LEU A CA 1
ATOM 2374 C C . LEU A 1 307 ? 8.677 -14.794 -11.112 1.00 86.19 307 LEU A C 1
ATOM 2376 O O . LEU A 1 307 ? 9.214 -13.704 -11.316 1.00 86.19 307 LEU A O 1
ATOM 2380 N N . ASP A 1 308 ? 7.663 -15.243 -11.837 1.00 90.00 308 ASP A N 1
ATOM 2381 C CA . ASP A 1 308 ? 6.998 -14.396 -12.819 1.00 90.00 308 ASP A CA 1
ATOM 2382 C C . ASP A 1 308 ? 6.124 -13.369 -12.093 1.00 90.00 308 ASP A C 1
ATOM 2384 O O . ASP A 1 308 ? 5.402 -13.707 -11.154 1.00 90.00 308 ASP A O 1
ATOM 2388 N N . PHE A 1 309 ? 6.184 -12.117 -12.537 1.00 89.12 309 PHE A N 1
ATOM 2389 C CA . PHE A 1 309 ? 5.348 -11.031 -12.030 1.00 89.12 309 PHE A CA 1
ATOM 2390 C C . PHE A 1 309 ? 4.732 -10.241 -13.184 1.00 89.12 309 PHE A C 1
ATOM 2392 O O . PHE A 1 309 ? 5.204 -10.300 -14.325 1.00 89.12 309 PHE A O 1
ATOM 2399 N N . GLU A 1 310 ? 3.694 -9.470 -12.879 1.00 91.62 310 GLU A N 1
ATOM 2400 C CA . GLU A 1 310 ? 3.058 -8.546 -13.812 1.00 91.62 310 GLU A CA 1
ATOM 2401 C C . GLU A 1 310 ? 3.102 -7.133 -13.236 1.00 91.62 310 GLU A C 1
ATOM 2403 O O . GLU A 1 310 ? 2.792 -6.917 -12.073 1.00 91.62 310 GLU A O 1
ATOM 2408 N N . VAL A 1 311 ? 3.498 -6.157 -14.048 1.00 91.00 311 VAL A N 1
ATOM 2409 C CA . VAL A 1 311 ? 3.525 -4.759 -13.620 1.00 91.00 311 VAL A CA 1
ATOM 2410 C C . VAL A 1 311 ? 2.095 -4.261 -13.452 1.00 91.00 311 VAL A C 1
ATOM 2412 O O . VAL A 1 311 ? 1.349 -4.167 -14.425 1.00 91.00 311 VAL A O 1
ATOM 2415 N N . HIS A 1 312 ? 1.717 -3.873 -12.242 1.00 88.25 312 HIS A N 1
ATOM 2416 C CA . HIS A 1 312 ? 0.388 -3.341 -11.960 1.00 88.25 312 HIS A CA 1
ATOM 2417 C C . HIS A 1 312 ? 0.324 -1.826 -12.119 1.00 88.25 312 HIS A C 1
ATOM 2419 O O . HIS A 1 312 ? -0.642 -1.303 -12.679 1.00 88.25 312 HIS A O 1
ATOM 2425 N N . ASN A 1 313 ? 1.340 -1.111 -11.636 1.00 86.56 313 ASN A N 1
ATOM 2426 C CA . ASN A 1 313 ? 1.293 0.344 -11.564 1.00 86.56 313 ASN A CA 1
ATOM 2427 C C . ASN A 1 313 ? 2.687 0.976 -11.664 1.00 86.56 313 ASN A C 1
ATOM 2429 O O . ASN A 1 313 ? 3.680 0.407 -11.218 1.00 86.56 313 ASN A O 1
ATOM 2433 N N . VAL A 1 314 ? 2.759 2.183 -12.224 1.00 86.00 314 VAL A N 1
ATOM 2434 C CA . VAL A 1 314 ? 3.991 2.973 -12.339 1.00 86.00 314 VAL A CA 1
ATOM 2435 C C . VAL A 1 314 ? 3.777 4.288 -11.596 1.00 86.00 314 VAL A C 1
ATOM 2437 O O . VAL A 1 314 ? 2.952 5.109 -11.993 1.00 86.00 314 VAL A O 1
ATOM 2440 N N . SER A 1 315 ? 4.501 4.472 -10.495 1.00 82.69 315 SER A N 1
ATOM 2441 C CA . SER A 1 315 ? 4.390 5.649 -9.628 1.00 82.69 315 SER A CA 1
ATOM 2442 C C . SER A 1 315 ? 5.328 6.781 -10.063 1.00 82.69 315 SER A C 1
ATOM 2444 O O . SER A 1 315 ? 6.116 6.644 -10.997 1.00 82.69 315 SER A O 1
ATOM 2446 N N . MET A 1 316 ? 5.235 7.932 -9.386 1.00 76.44 316 MET A N 1
ATOM 2447 C CA . MET A 1 316 ? 6.078 9.100 -9.668 1.00 76.44 316 MET A CA 1
ATOM 2448 C C . MET A 1 316 ? 7.547 8.868 -9.276 1.00 76.44 316 MET A C 1
ATOM 2450 O O . MET A 1 316 ? 7.859 8.006 -8.455 1.00 76.44 316 MET A O 1
ATOM 2454 N N . ALA A 1 317 ? 8.446 9.657 -9.870 1.00 78.62 317 ALA A N 1
ATOM 2455 C CA . ALA A 1 317 ? 9.876 9.599 -9.590 1.00 78.62 317 ALA A CA 1
ATOM 2456 C C . ALA A 1 317 ? 10.202 10.027 -8.151 1.00 78.62 317 ALA A C 1
ATOM 2458 O O . ALA A 1 317 ? 9.759 11.082 -7.692 1.00 78.62 317 ALA A O 1
ATOM 2459 N N . GLU A 1 318 ? 11.053 9.252 -7.488 1.00 79.25 318 GLU A N 1
ATOM 2460 C CA . GLU A 1 318 ? 11.720 9.607 -6.240 1.00 79.25 318 GLU A CA 1
ATOM 2461 C C . GLU A 1 318 ? 13.215 9.828 -6.503 1.00 79.25 318 GLU A C 1
ATOM 2463 O O . GLU A 1 318 ? 13.841 9.140 -7.315 1.00 79.25 318 GLU A O 1
ATOM 2468 N N . ALA A 1 319 ? 13.796 10.817 -5.825 1.00 78.00 319 ALA A N 1
ATOM 2469 C CA . ALA A 1 319 ? 15.231 11.055 -5.872 1.00 78.00 319 ALA A CA 1
ATOM 2470 C C . ALA A 1 319 ? 15.919 10.185 -4.812 1.00 78.00 319 ALA A C 1
ATOM 2472 O O . ALA A 1 319 ? 15.739 10.405 -3.615 1.00 78.00 319 ALA A O 1
ATOM 2473 N N . GLU A 1 320 ? 16.730 9.226 -5.249 1.00 76.38 320 GLU A N 1
ATOM 2474 C CA . GLU A 1 320 ? 17.505 8.340 -4.378 1.00 76.38 320 GLU A CA 1
ATOM 2475 C C . GLU A 1 320 ? 18.978 8.383 -4.812 1.00 76.38 320 GLU A C 1
ATOM 2477 O O . GLU A 1 320 ? 19.294 8.230 -5.992 1.00 76.38 320 GLU A O 1
ATOM 2482 N N . ASP A 1 321 ? 19.891 8.664 -3.876 1.00 73.88 321 ASP A N 1
ATOM 2483 C CA . ASP A 1 321 ? 21.344 8.747 -4.118 1.00 73.88 321 ASP A CA 1
ATOM 2484 C C . ASP A 1 321 ? 21.762 9.658 -5.297 1.00 73.88 321 ASP A C 1
ATOM 2486 O O . ASP A 1 321 ? 22.731 9.397 -6.012 1.00 73.88 321 ASP A O 1
ATOM 2490 N N . GLY A 1 322 ? 21.024 10.753 -5.519 1.00 77.31 322 GLY A N 1
ATOM 2491 C CA . GLY A 1 322 ? 21.298 11.710 -6.599 1.00 77.31 322 GLY A CA 1
ATOM 2492 C C . GLY A 1 322 ? 20.885 11.231 -7.997 1.00 77.31 322 GLY A C 1
ATOM 2493 O O . GLY A 1 322 ? 21.221 11.885 -8.985 1.00 77.31 322 GLY A O 1
ATOM 2494 N N . LYS A 1 323 ? 20.150 10.117 -8.091 1.00 80.44 323 LYS A N 1
ATOM 2495 C CA . LYS A 1 323 ? 19.499 9.637 -9.312 1.00 80.44 323 LYS A CA 1
ATOM 2496 C C . LYS A 1 323 ? 17.980 9.723 -9.171 1.00 80.44 323 LYS A C 1
ATOM 2498 O O . LYS A 1 323 ? 17.440 9.535 -8.085 1.00 80.44 323 LYS A O 1
ATOM 2503 N N . ASN A 1 324 ? 17.295 9.954 -10.288 1.00 83.44 324 ASN A N 1
ATOM 2504 C CA . ASN A 1 324 ? 15.841 9.839 -10.350 1.00 83.44 324 ASN A CA 1
ATOM 2505 C C . ASN A 1 324 ? 15.472 8.387 -10.648 1.00 83.44 324 ASN A C 1
ATOM 2507 O O . ASN A 1 324 ? 15.887 7.826 -11.669 1.00 83.44 324 ASN A O 1
ATOM 2511 N N . VAL A 1 325 ? 14.705 7.793 -9.744 1.00 86.81 325 VAL A N 1
ATOM 2512 C CA . VAL A 1 325 ? 14.254 6.408 -9.818 1.00 86.81 325 VAL A CA 1
ATOM 2513 C C . VAL A 1 325 ? 12.734 6.402 -9.764 1.00 86.81 325 VAL A C 1
ATOM 2515 O O . VAL A 1 325 ? 12.128 7.074 -8.935 1.00 86.81 325 VAL A O 1
ATOM 2518 N N . PHE A 1 326 ? 12.106 5.636 -10.644 1.00 87.50 326 PHE A N 1
ATOM 2519 C CA . PHE A 1 326 ? 10.666 5.424 -10.637 1.00 87.50 326 PHE A CA 1
ATOM 2520 C C . PHE A 1 326 ? 10.345 4.139 -9.888 1.00 87.50 326 PHE A C 1
ATOM 2522 O O . PHE A 1 326 ? 10.988 3.106 -10.098 1.00 87.50 326 PHE A O 1
ATOM 2529 N N . ARG A 1 327 ? 9.339 4.211 -9.015 1.00 88.69 327 ARG A N 1
ATOM 2530 C CA . ARG A 1 327 ? 8.804 3.048 -8.304 1.00 88.69 327 ARG A CA 1
ATOM 2531 C C . ARG A 1 327 ? 7.749 2.384 -9.178 1.00 88.69 327 ARG A C 1
ATOM 2533 O O . ARG A 1 327 ? 6.708 2.979 -9.455 1.00 88.69 327 ARG A O 1
ATOM 2540 N N . VAL A 1 328 ? 8.019 1.161 -9.605 1.00 88.06 328 VAL A N 1
ATOM 2541 C CA . VAL A 1 328 ? 7.076 0.338 -10.364 1.00 88.06 328 VAL A CA 1
ATOM 2542 C C . VAL A 1 328 ? 6.593 -0.790 -9.462 1.00 88.06 328 VAL A C 1
ATOM 2544 O O . VAL A 1 328 ? 7.406 -1.500 -8.876 1.00 88.06 328 VAL A O 1
ATOM 2547 N N . GLU A 1 329 ? 5.278 -0.910 -9.317 1.00 88.19 329 GLU A N 1
ATOM 2548 C CA . GLU A 1 329 ? 4.619 -1.900 -8.467 1.00 88.19 329 GLU A CA 1
ATOM 2549 C C . GLU A 1 329 ? 4.256 -3.133 -9.296 1.00 88.19 329 GLU A C 1
ATOM 2551 O O . GLU A 1 329 ? 3.647 -3.009 -10.366 1.00 88.19 329 GLU A O 1
ATOM 2556 N N . ALA A 1 330 ? 4.629 -4.300 -8.781 1.00 82.38 330 ALA A N 1
ATOM 2557 C CA . ALA A 1 330 ? 4.399 -5.616 -9.360 1.00 82.38 330 ALA A CA 1
ATOM 2558 C C . ALA A 1 330 ? 4.016 -6.644 -8.289 1.00 82.38 330 ALA A C 1
ATOM 2560 O O . ALA A 1 330 ? 4.336 -6.409 -7.095 1.00 82.38 330 ALA A O 1
#

pLDDT: mean 84.52, std 10.3, range [56.25, 98.12]

Secondary structure (DSSP, 8-state):
-HHHHHHTS-EEES--GGG--S--HHHHHHHTTSEEEEEEEEETTEEEEEEEEEESS-PPPPHHHHHHHHHHHHHHHHHHHHHHHHHS-HHHHHHHHHHHHHHHHH-TT-HHHHHHHHHHHHHHHHHHT---------EEEEEES--EEEE-SSSEEEEE----TT-EE-TT-EEEEE--HHHHHHHHHHHHHHHHHHHHHHHHHHTT-HHHHHHHHHHHHHHHHHHHHHHHHHHHTEEE-SSSEEEEE---TTSTT-EE-TT-EEEEEEESS-EEEEEEEETTTGGG--TT-EEEEE-TTSTTPEEEEE--EEEEEEEETTEEEEEEE-

Radius of gyration: 53.78 Å; chains: 1; bounding box: 89×62×139 Å

Sequence (330 aa):
MDEALDQRRSVAWPPAGDHATGIAIAHRDFAAARTVCSVVLNSRGIGVGVLTFERDDGEPFSGEEISTFEAVSALLGPVLDDRLELHRWLAGRLVDRLRAWWSHLKDPRRPGFRVALALATVLTIGVFALDGDYRVSARAVVEGEVQRAAVAPFDGFLREAPVRAGFVVKQGQTLASLDDRDLLVERQRWLSEREQHQGRYRDALAKHERANANVSLAQMQEAESQLALVDEKLTRANIVAPFDGIIVSGDLSQLLGSPVEQGKQLFELAPLDAYRVILKVEDRDIRDVHAGQKGTLVLTGLTGEALDFEVHNVSMAEAEDGKNVFRVEA

Foldseek 3Di:
DVQCLVVVAKDWPPDEPPRHPGDCPVVCVVQPQKIKIKEFQDDPRHGPGIDMDIGNPSDTDYPVNNVVVNVVSPVVNNVVVVVVVVPPDPVVVVVVVVVVVVVVVVDPPCCPVVVVVVVVVVVVVVVVPDDDDDDADFDKDKDFQDKDFQWQAAKFAWADAPDFAFDWFAAFAFRTAGDCVVLVVQLVVLVVQLVVLVVQLVVCVVVVVVVSNVVSVVSNVVSVVSNVVSVVNNVSRGGGDRHTFGWHHADCVVRHGPIHHHGHGHTITGHPPGMKMWTWGFPVCVVVDDFQDKDWDDDPVDPPDTDIDTFHDWAAWDQDPNTTTITTID